Protein AF-A0A2V9WGU0-F1 (afdb_monomer_lite)

Secondary structure (DSSP, 8-state):
--S--GGGEEEEEEEE-TTS-HHHHHHHHHTTS-TT-PPEE--EE-S--GGG-SEEEEEEE-S-GGGEEEE--TTS---SS--SEEEETTEEEEEEE-SPBPSTT-B----SHHHHHHHHHHHHHHHHHHTT--GGGEEEEEEEES-GGGHHHHHHHHHTTS-SSPPEEEEEE-SPP------TTSPPPP-EEEEEEEEPPP-----

Radius of gyration: 17.25 Å; chains: 1; bounding box: 43×42×58 Å

Structure (mmCIF, N/CA/C/O backbone):
data_AF-A0A2V9WGU0-F1
#
_entry.id   AF-A0A2V9WGU0-F1
#
loop_
_atom_site.group_PDB
_atom_site.id
_atom_site.type_symbol
_atom_site.label_atom_id
_atom_site.label_alt_id
_atom_site.label_comp_id
_atom_site.label_asym_id
_atom_site.label_entity_id
_atom_site.label_seq_id
_atom_site.pdbx_PDB_ins_code
_atom_site.Cartn_x
_atom_site.Cartn_y
_atom_site.Cartn_z
_atom_site.occupancy
_atom_site.B_iso_or_equiv
_atom_site.auth_seq_id
_atom_site.auth_comp_id
_atom_site.auth_asym_id
_atom_site.auth_atom_id
_atom_site.pdbx_PDB_model_num
ATOM 1 N N . ALA A 1 1 ? -21.282 -18.379 8.249 1.00 59.72 1 ALA A N 1
ATOM 2 C CA . ALA A 1 1 ? -20.720 -18.975 9.481 1.00 59.72 1 ALA A CA 1
ATOM 3 C C . ALA A 1 1 ? -20.463 -17.942 10.589 1.00 59.72 1 ALA A C 1
ATOM 5 O O . ALA A 1 1 ? -20.793 -18.240 11.723 1.00 59.72 1 ALA A O 1
ATOM 6 N N . ALA A 1 2 ? -19.950 -16.732 10.302 1.00 83.81 2 ALA A N 1
ATOM 7 C CA . ALA A 1 2 ? -19.711 -15.701 11.333 1.00 83.81 2 ALA A CA 1
ATOM 8 C C . ALA A 1 2 ? -20.744 -14.549 11.385 1.00 83.81 2 ALA A C 1
ATOM 10 O O . ALA A 1 2 ? -20.601 -13.660 12.218 1.00 83.81 2 ALA A O 1
ATOM 11 N N . GLY A 1 3 ? -21.756 -14.542 10.505 1.00 90.38 3 GLY A N 1
ATOM 12 C CA . GLY A 1 3 ? -22.718 -13.433 10.393 1.00 90.38 3 GLY A CA 1
ATOM 13 C C . GLY A 1 3 ? -22.121 -12.141 9.818 1.00 90.38 3 GLY A C 1
ATOM 14 O O . GLY A 1 3 ? -22.660 -11.072 10.064 1.00 90.38 3 GLY A O 1
ATOM 15 N N . LEU A 1 4 ? -21.000 -12.246 9.098 1.00 94.69 4 LEU A N 1
ATOM 16 C CA . LEU A 1 4 ? -20.296 -11.131 8.461 1.00 94.69 4 LEU A CA 1
ATOM 17 C C . LEU A 1 4 ? -20.467 -11.193 6.944 1.00 94.69 4 LEU A C 1
ATOM 19 O O . LEU A 1 4 ? -20.593 -12.286 6.382 1.00 94.69 4 LEU A O 1
ATOM 23 N N . ASP A 1 5 ? -20.395 -10.034 6.301 1.00 94.69 5 ASP A N 1
ATOM 24 C CA . ASP A 1 5 ? -20.372 -9.870 4.851 1.00 94.69 5 ASP A CA 1
ATOM 25 C C . ASP A 1 5 ? -19.212 -8.953 4.403 1.00 94.69 5 ASP A C 1
ATOM 27 O O . ASP A 1 5 ? -18.308 -8.630 5.178 1.00 94.69 5 ASP A O 1
ATOM 31 N N . PHE A 1 6 ? -19.184 -8.561 3.125 1.00 95.19 6 PHE A N 1
ATOM 32 C CA . PHE A 1 6 ? -18.102 -7.739 2.574 1.00 95.19 6 PHE A CA 1
ATOM 33 C C . PHE A 1 6 ? -18.016 -6.331 3.186 1.00 95.19 6 PHE A C 1
ATOM 35 O O . PHE A 1 6 ? -16.930 -5.748 3.190 1.00 95.19 6 PHE A O 1
ATOM 42 N N . SER A 1 7 ? -19.099 -5.795 3.754 1.00 95.19 7 SER A N 1
ATOM 43 C CA . SER A 1 7 ? -19.080 -4.498 4.442 1.00 95.19 7 SER A CA 1
ATOM 44 C C . SER A 1 7 ? -18.214 -4.519 5.706 1.00 95.19 7 SER A C 1
ATOM 46 O O . SER A 1 7 ? -17.690 -3.485 6.116 1.00 95.19 7 SER A O 1
ATOM 48 N N . ASN A 1 8 ? -17.986 -5.702 6.287 1.00 96.94 8 ASN A N 1
ATOM 49 C CA . ASN A 1 8 ? -17.144 -5.882 7.466 1.00 96.94 8 ASN A CA 1
ATOM 50 C C . ASN A 1 8 ? -15.640 -5.835 7.164 1.00 96.94 8 ASN A C 1
ATOM 52 O O . ASN A 1 8 ? -14.842 -5.732 8.097 1.00 96.94 8 ASN A O 1
ATOM 56 N N . MET A 1 9 ? -15.227 -5.933 5.896 1.00 97.75 9 MET A N 1
ATOM 57 C CA . MET A 1 9 ? -13.813 -6.038 5.527 1.00 97.75 9 MET A CA 1
ATOM 58 C C . MET A 1 9 ? -13.080 -4.714 5.747 1.00 97.75 9 MET A C 1
ATOM 60 O O . MET A 1 9 ? -13.494 -3.675 5.228 1.00 97.75 9 MET A O 1
ATOM 64 N N . VAL A 1 10 ? -11.962 -4.753 6.470 1.00 98.06 10 VAL A N 1
ATOM 65 C CA . VAL A 1 10 ? -11.102 -3.582 6.731 1.00 98.06 10 VAL A CA 1
ATOM 66 C C . VAL A 1 10 ? -9.813 -3.613 5.919 1.00 98.06 10 VAL A C 1
ATOM 68 O O . VAL A 1 10 ? -9.351 -2.567 5.482 1.00 98.06 10 VAL A O 1
ATOM 71 N N . MET A 1 11 ? -9.287 -4.804 5.640 1.00 98.25 11 MET A N 1
ATOM 72 C CA . MET A 1 11 ? -8.122 -5.026 4.783 1.00 98.25 11 MET A CA 1
ATOM 73 C C . MET A 1 11 ? -8.381 -6.253 3.918 1.00 98.25 11 MET A C 1
ATOM 75 O O . MET A 1 11 ? -8.899 -7.253 4.417 1.00 98.25 11 MET A O 1
ATOM 79 N N . VAL A 1 12 ? -8.029 -6.192 2.639 1.00 98.25 12 VAL A N 1
ATOM 80 C CA . VAL A 1 12 ? -8.111 -7.323 1.712 1.00 98.25 12 VAL A CA 1
ATOM 81 C C . VAL A 1 12 ? -6.860 -7.353 0.856 1.00 98.25 12 VAL A C 1
ATOM 83 O O . VAL A 1 12 ? -6.529 -6.357 0.225 1.00 98.25 12 VAL A O 1
ATOM 86 N N . ASN A 1 13 ? -6.216 -8.509 0.772 1.00 97.25 13 ASN A N 1
ATOM 87 C CA . ASN A 1 13 ? -5.061 -8.723 -0.086 1.00 97.25 13 ASN A CA 1
ATOM 88 C C . ASN A 1 13 ? -5.412 -9.733 -1.179 1.00 97.25 13 ASN A C 1
ATOM 90 O O . ASN A 1 13 ? -5.534 -10.925 -0.886 1.00 97.25 13 ASN A O 1
ATOM 94 N N . PRO A 1 14 ? -5.623 -9.283 -2.428 1.00 96.75 14 PRO A N 1
ATOM 95 C CA . PRO A 1 14 ? -5.693 -10.167 -3.578 1.00 96.75 14 PRO A CA 1
ATOM 96 C C . PRO A 1 14 ? -4.296 -10.690 -3.921 1.00 96.75 14 PRO A C 1
ATOM 98 O O . PRO A 1 14 ? -3.370 -9.900 -4.087 1.00 96.75 14 PRO A O 1
ATOM 101 N N . TYR A 1 15 ? -4.177 -11.999 -4.094 1.00 95.88 15 TYR A N 1
ATOM 102 C CA . TYR A 1 15 ? -3.016 -12.677 -4.659 1.00 95.88 15 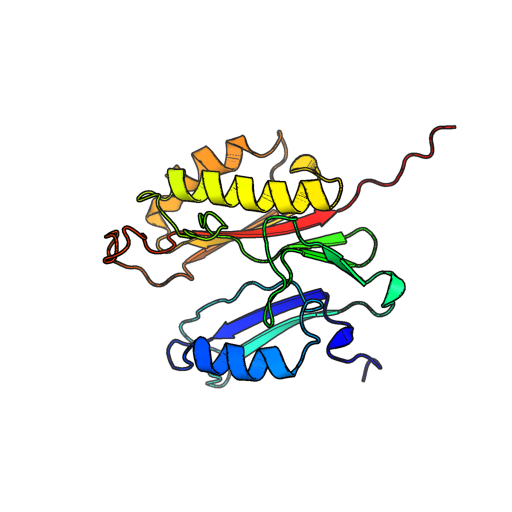TYR A CA 1
ATOM 103 C C . TYR A 1 15 ? -3.399 -13.143 -6.055 1.00 95.88 15 TYR A C 1
ATOM 105 O O . TYR A 1 15 ? -4.381 -13.870 -6.194 1.00 95.88 15 TYR A O 1
ATOM 113 N N . LEU A 1 16 ? -2.681 -12.724 -7.091 1.00 94.75 16 LEU A N 1
ATOM 114 C CA . LEU A 1 16 ? -3.010 -13.048 -8.477 1.00 94.75 16 LEU A CA 1
ATOM 115 C C . LEU A 1 16 ? -1.799 -13.592 -9.220 1.00 94.75 16 LEU A C 1
ATOM 117 O O . LEU A 1 16 ? -0.676 -13.153 -9.027 1.00 94.75 16 LEU A O 1
ATOM 121 N N . THR A 1 17 ? -2.046 -14.528 -10.121 1.00 93.75 17 THR A N 1
ATOM 122 C CA . THR A 1 17 ? -1.043 -14.911 -11.120 1.00 93.75 17 THR A CA 1
ATOM 123 C C . THR A 1 17 ? -1.118 -13.969 -12.322 1.00 93.75 17 THR A C 1
ATOM 125 O O . THR A 1 17 ? -2.178 -13.393 -12.588 1.00 93.75 17 THR A O 1
ATOM 128 N N . ALA A 1 18 ? -0.050 -13.901 -13.123 1.00 90.12 18 ALA A N 1
ATOM 129 C CA . ALA A 1 18 ? -0.005 -13.139 -14.381 1.00 90.12 18 ALA A CA 1
ATOM 130 C C . ALA A 1 18 ? -1.138 -13.489 -15.378 1.00 90.12 18 ALA A C 1
ATOM 132 O O . ALA A 1 18 ? -1.417 -12.749 -16.319 1.00 90.12 18 ALA A O 1
ATOM 133 N N . GLN A 1 19 ? -1.830 -14.615 -15.174 1.00 91.75 19 GLN A N 1
ATOM 134 C CA . GLN A 1 19 ? -2.950 -15.065 -16.003 1.00 91.75 19 GLN A CA 1
ATOM 135 C C . GLN A 1 19 ? -4.247 -14.274 -15.766 1.00 91.75 19 GLN A C 1
ATOM 137 O O . GLN A 1 19 ? -5.195 -14.424 -16.541 1.00 91.75 19 GLN A O 1
ATOM 142 N N . ILE A 1 20 ? -4.334 -13.481 -14.691 1.00 92.75 20 ILE A N 1
ATOM 143 C CA . ILE A 1 20 ? -5.501 -12.650 -14.378 1.00 92.75 20 ILE A CA 1
ATOM 144 C C . ILE A 1 20 ? -5.133 -11.180 -14.579 1.00 92.75 20 ILE A C 1
ATOM 146 O O . ILE A 1 20 ? -4.482 -10.588 -13.719 1.00 92.75 20 ILE A O 1
ATOM 150 N N . PRO A 1 21 ? -5.593 -10.542 -15.670 1.00 92.25 21 PRO A N 1
ATOM 151 C CA . PRO A 1 21 ? -5.343 -9.125 -15.880 1.00 92.25 21 PRO A CA 1
ATOM 152 C C . PRO A 1 21 ? -5.928 -8.285 -14.741 1.00 92.25 21 PRO A C 1
ATOM 154 O O . PRO A 1 21 ? -7.111 -8.415 -14.404 1.00 92.25 21 PRO A O 1
ATOM 157 N N . MET A 1 22 ? -5.130 -7.354 -14.213 1.00 91.12 22 MET A N 1
ATOM 158 C CA . MET A 1 22 ? -5.510 -6.490 -13.088 1.00 91.12 22 MET A CA 1
ATOM 159 C C . MET A 1 22 ? -6.845 -5.767 -13.315 1.00 91.12 22 MET A C 1
ATOM 161 O O . MET A 1 22 ? -7.681 -5.680 -12.418 1.00 91.12 22 MET A O 1
ATOM 165 N N . ARG A 1 23 ? -7.089 -5.306 -14.551 1.00 94.25 23 ARG A N 1
ATOM 166 C CA . ARG A 1 23 ? -8.344 -4.650 -14.951 1.00 94.25 23 ARG A CA 1
ATOM 167 C C . ARG A 1 23 ? -9.566 -5.544 -14.731 1.00 94.25 23 ARG A C 1
ATOM 169 O O . ARG A 1 23 ? -10.580 -5.070 -14.230 1.00 94.25 23 ARG A O 1
ATOM 176 N N . VAL A 1 24 ? -9.467 -6.827 -15.085 1.00 94.88 24 VAL A N 1
ATOM 177 C CA . VAL A 1 24 ? -10.563 -7.797 -14.934 1.00 94.88 24 VAL A CA 1
ATOM 178 C C . VAL A 1 24 ? -10.830 -8.065 -13.455 1.00 94.88 24 VAL A C 1
ATOM 180 O O . VAL A 1 24 ? -11.988 -8.086 -13.036 1.00 94.88 24 VAL A O 1
ATOM 183 N N . MET A 1 25 ? -9.771 -8.216 -12.653 1.00 95.56 25 MET A N 1
ATOM 184 C CA . MET A 1 25 ? -9.896 -8.362 -11.202 1.00 95.56 25 MET A CA 1
ATOM 185 C C . MET A 1 25 ? -10.578 -7.136 -10.585 1.00 95.56 25 MET A C 1
ATOM 187 O O . MET A 1 25 ? -11.595 -7.288 -9.909 1.00 95.56 25 MET A O 1
ATOM 191 N N . ASN A 1 26 ? -10.087 -5.930 -10.885 1.00 96.56 26 ASN A N 1
ATOM 192 C CA . ASN A 1 26 ? -10.626 -4.673 -10.362 1.00 96.56 26 ASN A CA 1
ATOM 193 C C . ASN A 1 26 ? -12.111 -4.485 -10.703 1.00 96.56 26 ASN A C 1
ATOM 195 O O . ASN A 1 26 ? -12.891 -4.114 -9.829 1.00 96.56 26 ASN A O 1
ATOM 199 N N . GLU A 1 27 ? -12.525 -4.793 -11.936 1.00 95.56 27 GLU A N 1
ATOM 200 C CA . GLU A 1 27 ? -13.927 -4.679 -12.360 1.00 95.56 27 GLU A CA 1
ATOM 201 C C . GLU A 1 27 ? -14.860 -5.586 -11.543 1.00 95.56 27 GLU A C 1
ATOM 203 O O . GLU A 1 27 ? -15.982 -5.206 -11.202 1.00 95.56 27 GLU A O 1
ATOM 208 N N . ARG A 1 28 ? -14.413 -6.805 -11.217 1.00 95.38 28 ARG A N 1
ATOM 209 C CA . ARG A 1 28 ? -15.193 -7.745 -10.400 1.00 95.38 28 ARG A CA 1
ATOM 210 C C . ARG A 1 28 ? -15.155 -7.378 -8.923 1.00 95.38 28 ARG A C 1
ATOM 212 O O . ARG A 1 28 ? -16.184 -7.466 -8.258 1.00 95.38 28 ARG A O 1
ATOM 219 N N . TYR A 1 29 ? -13.994 -6.953 -8.438 1.00 96.25 29 TYR A N 1
ATOM 220 C CA . TYR A 1 29 ? -13.762 -6.562 -7.056 1.00 96.25 29 TYR A CA 1
ATOM 221 C C . TYR A 1 29 ? -14.599 -5.343 -6.656 1.00 96.25 29 TYR A C 1
ATOM 223 O O . TYR A 1 29 ? -15.286 -5.380 -5.639 1.00 96.25 29 TYR A O 1
ATOM 231 N N . ALA A 1 30 ? -14.624 -4.304 -7.495 1.00 96.44 30 ALA A N 1
ATOM 232 C CA . ALA A 1 30 ? -15.371 -3.071 -7.243 1.00 96.44 30 ALA A CA 1
ATOM 233 C C . ALA A 1 30 ? -16.875 -3.299 -7.028 1.00 96.44 30 ALA A C 1
ATOM 235 O O . ALA A 1 30 ? -17.520 -2.566 -6.292 1.00 96.44 30 ALA A O 1
ATOM 236 N N . ARG A 1 31 ? -17.446 -4.356 -7.621 1.00 96.56 31 ARG A N 1
ATOM 237 C CA . ARG A 1 31 ? -18.868 -4.708 -7.465 1.00 96.56 31 ARG A CA 1
ATOM 238 C C . ARG A 1 31 ? -19.203 -5.315 -6.097 1.00 96.56 31 ARG A C 1
ATOM 240 O O . ARG A 1 31 ? -20.367 -5.609 -5.845 1.00 96.56 31 ARG A O 1
ATOM 247 N N . ARG A 1 32 ? -18.205 -5.590 -5.249 1.00 96.19 32 ARG A N 1
ATOM 248 C CA . ARG A 1 32 ? -18.384 -6.218 -3.927 1.00 96.19 32 ARG A CA 1
ATOM 249 C C . ARG A 1 32 ? -18.375 -5.230 -2.771 1.00 96.19 32 ARG A C 1
ATOM 251 O O . ARG A 1 32 ? -18.724 -5.626 -1.664 1.00 96.19 32 ARG A O 1
ATOM 258 N N . PHE A 1 33 ? -17.996 -3.982 -3.024 1.00 96.12 33 PHE A N 1
ATOM 259 C CA . PHE A 1 33 ? -17.849 -2.961 -1.999 1.00 96.12 33 PHE A CA 1
ATOM 260 C C . PHE A 1 33 ? -18.558 -1.679 -2.416 1.00 96.12 33 PHE A C 1
ATOM 262 O O . PHE A 1 33 ? -18.688 -1.369 -3.598 1.00 96.12 33 PHE A O 1
ATOM 269 N N . GLU A 1 34 ? -19.008 -0.927 -1.424 1.00 94.56 34 GLU A N 1
ATOM 270 C CA . GLU A 1 34 ? -19.566 0.401 -1.627 1.00 94.56 34 GLU A CA 1
ATOM 271 C C . GLU A 1 34 ? -18.465 1.379 -2.071 1.00 94.56 34 GLU A C 1
ATOM 273 O O . GLU A 1 34 ? -17.366 1.410 -1.505 1.00 94.56 34 GLU A O 1
ATOM 278 N N . PHE A 1 35 ? -18.757 2.183 -3.098 1.00 94.94 35 PHE A N 1
ATOM 279 C CA . PHE A 1 35 ? -17.824 3.174 -3.631 1.00 94.94 35 PHE A CA 1
ATOM 280 C C . PHE A 1 35 ? -17.401 4.171 -2.545 1.00 94.94 35 PHE A C 1
ATOM 282 O O . PHE A 1 35 ? -18.240 4.783 -1.891 1.00 94.94 35 PHE A O 1
ATOM 289 N N . GLY A 1 36 ? -16.091 4.343 -2.358 1.00 90.44 36 GLY A N 1
ATOM 290 C CA . GLY A 1 36 ? -15.544 5.215 -1.316 1.00 90.44 36 GLY A CA 1
ATOM 291 C C . GLY A 1 36 ? -15.555 4.629 0.101 1.00 90.44 36 GLY A C 1
ATOM 292 O O . GLY A 1 36 ? -15.016 5.263 1.003 1.00 90.44 36 GLY A O 1
ATOM 293 N N . ASN A 1 37 ? -16.090 3.419 0.290 1.00 93.38 37 ASN A N 1
ATOM 294 C CA . ASN A 1 37 ? -16.114 2.698 1.565 1.00 93.38 37 ASN A CA 1
ATOM 295 C C . ASN A 1 37 ? -15.502 1.281 1.447 1.00 93.38 37 ASN A C 1
ATOM 297 O O . ASN A 1 37 ? -15.876 0.328 2.136 1.00 93.38 37 ASN A O 1
ATOM 301 N N . THR A 1 38 ? -14.529 1.129 0.552 1.00 97.12 38 THR A N 1
ATOM 302 C CA . THR A 1 38 ? -13.771 -0.110 0.320 1.00 97.12 38 THR A CA 1
ATOM 303 C C . THR A 1 38 ? -12.832 -0.449 1.488 1.00 97.12 38 THR A C 1
ATOM 305 O O . THR A 1 38 ? -12.475 0.440 2.263 1.00 97.12 38 THR A O 1
ATOM 308 N N . PRO A 1 39 ? -12.387 -1.705 1.647 1.00 98.19 39 PRO A N 1
ATOM 309 C CA . PRO A 1 39 ? -11.278 -2.029 2.544 1.00 98.19 39 PRO A CA 1
ATOM 310 C C . PRO A 1 39 ? -9.965 -1.384 2.066 1.00 98.19 39 PRO A C 1
ATOM 312 O O . PRO A 1 39 ? -9.832 -0.993 0.899 1.00 98.19 39 PRO A O 1
ATOM 315 N N . ALA A 1 40 ? -8.979 -1.312 2.958 1.00 98.31 40 ALA A N 1
ATOM 316 C CA . ALA A 1 40 ? -7.588 -1.147 2.561 1.00 98.31 40 ALA A CA 1
ATOM 317 C C . ALA A 1 40 ? -7.130 -2.370 1.745 1.00 98.31 40 ALA A C 1
ATOM 319 O O . ALA A 1 40 ? -7.710 -3.456 1.852 1.00 98.31 40 ALA A O 1
ATOM 320 N N . ARG A 1 41 ? -6.122 -2.191 0.891 1.00 97.75 41 ARG A N 1
ATOM 321 C CA . ARG A 1 41 ? -5.695 -3.214 -0.061 1.00 97.75 41 ARG A CA 1
ATOM 322 C C . ARG A 1 41 ? -4.209 -3.138 -0.385 1.00 97.75 41 ARG A C 1
ATOM 324 O O . ARG A 1 41 ? -3.696 -2.069 -0.707 1.00 97.75 41 ARG A O 1
ATOM 331 N N . ALA A 1 42 ? -3.555 -4.291 -0.421 1.00 95.88 42 ALA A N 1
ATOM 332 C CA . ALA A 1 42 ? -2.319 -4.511 -1.169 1.00 95.88 42 ALA A CA 1
ATOM 333 C C . ALA A 1 42 ? -2.569 -5.641 -2.169 1.00 95.88 42 ALA A C 1
ATOM 335 O O . ALA A 1 42 ? -3.209 -6.627 -1.823 1.00 95.88 42 ALA A O 1
ATOM 336 N N . THR A 1 43 ? -2.149 -5.487 -3.421 1.00 94.56 43 THR A N 1
ATOM 337 C CA . THR A 1 43 ? -2.391 -6.494 -4.463 1.00 94.56 43 THR A CA 1
ATOM 338 C C . THR A 1 43 ? -1.077 -7.157 -4.830 1.00 94.56 43 THR A C 1
ATOM 340 O O . THR A 1 43 ? -0.156 -6.469 -5.245 1.00 94.56 43 THR A O 1
ATOM 343 N N . ILE A 1 44 ? -1.004 -8.474 -4.653 1.00 93.69 44 ILE A N 1
ATOM 344 C CA . ILE A 1 44 ? 0.230 -9.252 -4.701 1.00 93.69 44 ILE A CA 1
ATOM 345 C C . ILE A 1 44 ? 0.215 -10.141 -5.942 1.00 93.69 44 ILE A C 1
ATOM 347 O O . ILE A 1 44 ? -0.591 -11.064 -6.047 1.00 93.69 44 ILE A O 1
ATOM 351 N N . GLU A 1 45 ? 1.115 -9.890 -6.882 1.00 91.94 45 GLU A N 1
ATOM 352 C CA . GLU A 1 45 ? 1.399 -10.850 -7.946 1.00 91.94 45 GLU A CA 1
ATOM 353 C C . GLU A 1 45 ? 2.228 -12.030 -7.413 1.00 91.94 45 GLU A C 1
ATOM 355 O O . GLU A 1 45 ? 3.183 -11.853 -6.657 1.00 91.94 45 GLU A O 1
ATOM 360 N N . VAL A 1 46 ? 1.836 -13.249 -7.779 1.00 92.56 46 VAL A N 1
ATOM 361 C CA . VAL A 1 46 ? 2.467 -14.499 -7.345 1.00 92.56 46 VAL A CA 1
ATOM 362 C C . VAL A 1 46 ? 2.699 -15.434 -8.526 1.00 92.56 46 VAL A C 1
ATOM 364 O O . VAL A 1 46 ? 1.924 -15.473 -9.482 1.00 92.56 46 VAL A O 1
ATOM 367 N N . SER A 1 47 ? 3.755 -16.245 -8.444 1.00 91.25 47 SER A N 1
ATOM 368 C CA . SER A 1 47 ? 4.101 -17.214 -9.492 1.00 91.25 47 SER A CA 1
ATOM 369 C C . SER A 1 47 ? 3.110 -18.377 -9.584 1.00 91.25 47 SER A C 1
ATOM 371 O O . SER A 1 47 ? 2.888 -18.926 -10.662 1.00 91.25 47 SER A O 1
ATOM 373 N N . SER A 1 48 ? 2.509 -18.765 -8.458 1.00 93.75 48 SER A N 1
ATOM 374 C CA . SER A 1 48 ? 1.526 -19.843 -8.372 1.00 93.75 48 SER A CA 1
ATOM 375 C C . SER A 1 48 ? 0.675 -19.707 -7.110 1.00 93.75 48 SER A C 1
ATOM 377 O O . SER A 1 48 ? 1.061 -19.020 -6.164 1.00 93.75 48 SER A O 1
ATOM 379 N N . LEU A 1 49 ? -0.482 -20.368 -7.104 1.00 95.75 49 LEU A N 1
ATOM 380 C CA . LEU A 1 49 ? -1.365 -20.484 -5.945 1.00 95.75 49 LEU A CA 1
ATOM 381 C C . LEU A 1 49 ? -1.737 -21.956 -5.711 1.00 95.75 49 LEU A C 1
ATOM 383 O O . LEU A 1 49 ? -1.705 -22.758 -6.658 1.00 95.75 49 LEU A O 1
ATOM 387 N N . PRO A 1 50 ? -2.104 -22.324 -4.471 1.00 95.44 50 PRO A N 1
ATOM 388 C CA . PRO A 1 50 ? -2.563 -23.665 -4.136 1.00 95.44 50 PRO A CA 1
ATOM 389 C C . PRO A 1 50 ? -3.648 -24.192 -5.085 1.00 95.44 50 PRO A C 1
ATOM 391 O O . PRO A 1 50 ? -4.519 -23.464 -5.560 1.00 95.44 50 PRO A O 1
ATOM 394 N N . GLY A 1 51 ? -3.583 -25.489 -5.396 1.00 95.44 51 GLY A N 1
ATOM 395 C CA . GLY A 1 51 ? -4.596 -26.159 -6.220 1.00 95.44 51 GLY A CA 1
ATOM 396 C C . GLY A 1 51 ? -4.723 -25.636 -7.658 1.00 95.44 51 GLY A C 1
ATOM 397 O O . GLY A 1 51 ? -5.731 -25.909 -8.305 1.00 95.44 51 GLY A O 1
ATOM 398 N N . GLY A 1 52 ? -3.741 -24.878 -8.164 1.00 94.25 52 GLY A N 1
ATOM 399 C CA . GLY A 1 52 ? -3.804 -24.280 -9.500 1.00 94.25 52 GLY A CA 1
ATOM 400 C C . GLY A 1 52 ? -4.769 -23.094 -9.595 1.00 94.25 52 GLY A C 1
ATOM 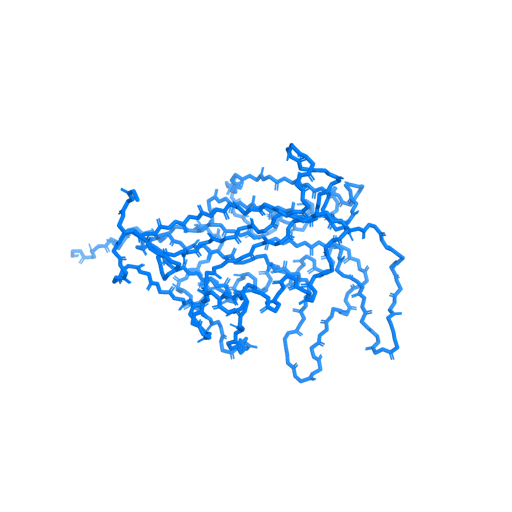401 O O . GLY A 1 52 ? -5.183 -22.725 -10.698 1.00 94.25 52 GLY A O 1
ATOM 402 N N . ALA A 1 53 ? -5.145 -22.495 -8.459 1.00 96.50 53 ALA A N 1
ATOM 403 C CA . ALA A 1 53 ? -5.910 -21.259 -8.452 1.00 96.50 53 ALA A CA 1
ATOM 404 C C . ALA A 1 53 ? -5.151 -20.146 -9.196 1.00 96.50 53 ALA A C 1
ATOM 406 O O . ALA A 1 53 ? -3.926 -20.141 -9.308 1.00 96.50 53 ALA A O 1
ATOM 407 N N . ARG A 1 54 ? -5.899 -19.183 -9.740 1.00 95.81 54 ARG A N 1
ATOM 408 C CA . ARG A 1 54 ? -5.322 -18.026 -10.453 1.00 95.81 54 ARG A CA 1
ATOM 409 C C . ARG A 1 54 ? -5.461 -16.722 -9.682 1.00 95.81 54 ARG A C 1
ATOM 411 O O . ARG A 1 54 ? -4.788 -15.748 -10.015 1.00 95.81 54 ARG A O 1
ATOM 418 N N . ILE A 1 55 ? -6.343 -16.728 -8.687 1.00 96.38 55 ILE A N 1
ATOM 419 C CA . ILE A 1 55 ? -6.563 -15.642 -7.752 1.00 96.38 55 ILE A CA 1
ATOM 420 C C . ILE A 1 55 ? -7.014 -16.208 -6.406 1.00 96.38 55 ILE A C 1
ATOM 422 O O . ILE A 1 55 ? -7.871 -17.091 -6.361 1.00 96.38 55 ILE A O 1
ATOM 426 N N . GLU A 1 56 ? -6.462 -15.673 -5.329 1.00 96.69 56 GLU A N 1
ATOM 427 C CA . GLU A 1 56 ? -6.878 -15.923 -3.952 1.00 96.69 56 GLU A CA 1
ATOM 428 C C . GLU A 1 56 ? -6.974 -14.595 -3.203 1.00 96.69 56 GLU A C 1
ATOM 430 O O . GLU A 1 56 ? -6.405 -13.587 -3.615 1.00 96.69 56 GLU A O 1
ATOM 435 N N . TYR A 1 57 ? -7.726 -14.574 -2.108 1.00 96.56 57 TYR A N 1
ATOM 436 C CA . TYR A 1 57 ? -7.881 -13.384 -1.281 1.00 96.56 57 TYR A CA 1
ATOM 437 C C . TYR A 1 57 ? -7.661 -13.753 0.177 1.00 96.56 57 TYR A C 1
ATOM 439 O O . TYR A 1 57 ? -8.252 -14.712 0.672 1.00 96.56 57 TYR A O 1
ATOM 447 N N . THR A 1 58 ? -6.885 -12.939 0.882 1.00 96.69 58 THR A N 1
ATOM 448 C CA . THR A 1 58 ? -6.910 -12.898 2.347 1.00 96.69 58 THR A CA 1
ATOM 449 C C . THR A 1 58 ? -7.511 -11.577 2.799 1.00 96.69 58 THR A C 1
ATOM 451 O O . THR A 1 58 ? -7.627 -10.626 2.022 1.00 96.69 58 THR A O 1
ATOM 454 N N . GLY A 1 59 ? -7.933 -11.497 4.055 1.00 96.12 59 GLY A N 1
ATOM 455 C CA . GLY A 1 59 ? -8.411 -10.237 4.587 1.00 96.12 59 GLY A CA 1
ATOM 456 C C . GLY A 1 59 ? -8.717 -10.277 6.069 1.00 96.12 59 GLY A C 1
ATOM 457 O O . GLY A 1 59 ? -8.786 -11.336 6.690 1.00 96.12 59 GLY A O 1
ATOM 458 N N . VAL A 1 60 ? -8.911 -9.083 6.611 1.00 97.38 60 VAL A N 1
ATOM 459 C CA . VAL A 1 60 ? -9.308 -8.839 7.993 1.00 97.38 60 VAL A CA 1
ATOM 460 C C . VAL A 1 60 ? -10.697 -8.219 7.969 1.00 97.38 60 VAL A C 1
ATOM 462 O O . VAL A 1 60 ? -10.963 -7.310 7.178 1.00 97.38 60 VAL A O 1
ATOM 465 N N . ALA A 1 61 ? -11.576 -8.704 8.840 1.00 96.75 61 ALA A N 1
ATOM 466 C CA . ALA A 1 61 ? -12.926 -8.188 9.013 1.00 96.75 61 ALA A CA 1
ATOM 467 C C . ALA A 1 61 ? -13.171 -7.805 10.473 1.00 96.75 61 ALA A C 1
ATOM 469 O O . ALA A 1 61 ? -12.646 -8.446 11.384 1.00 96.75 61 ALA A O 1
ATOM 470 N N . VAL A 1 62 ? -14.009 -6.793 10.694 1.00 96.19 62 VAL A N 1
ATOM 471 C CA . VAL A 1 62 ? -14.452 -6.371 12.028 1.00 96.19 62 VAL A CA 1
ATOM 472 C C . VAL A 1 62 ? -15.946 -6.630 12.199 1.00 96.19 62 VAL A C 1
ATOM 474 O O . VAL A 1 62 ? -16.734 -6.427 11.277 1.00 96.19 62 VAL A O 1
ATOM 477 N N . ARG A 1 63 ? -16.349 -7.096 13.386 1.00 94.81 63 ARG A N 1
ATOM 478 C CA . ARG A 1 63 ? -17.764 -7.377 13.686 1.00 94.81 63 ARG A CA 1
ATOM 479 C C . ARG A 1 63 ? -18.578 -6.100 13.877 1.00 94.81 63 ARG A C 1
ATOM 481 O O . ARG A 1 63 ? -19.677 -5.992 13.349 1.00 94.81 63 ARG A O 1
ATOM 488 N N . ASP A 1 64 ? -18.037 -5.152 14.639 1.00 94.19 64 ASP A N 1
ATOM 489 C CA . ASP A 1 64 ? -18.693 -3.880 14.931 1.00 94.19 64 ASP A CA 1
ATOM 490 C C . ASP A 1 64 ? -18.378 -2.850 13.841 1.00 94.19 64 ASP A C 1
ATOM 492 O O . ASP A 1 64 ? -17.288 -2.281 13.794 1.00 94.19 64 ASP A O 1
ATOM 496 N N . LEU A 1 65 ? -19.349 -2.592 12.965 1.00 95.19 65 LEU A N 1
ATOM 497 C CA . LEU A 1 65 ? -19.207 -1.606 11.895 1.00 95.19 65 LEU A CA 1
ATOM 498 C C . LEU A 1 65 ? -19.070 -0.169 12.416 1.00 95.19 65 LEU A C 1
ATOM 500 O O . LEU A 1 65 ? -18.531 0.665 11.698 1.00 95.19 65 LEU A O 1
ATOM 504 N N . LYS A 1 66 ? -19.468 0.133 13.662 1.00 94.31 66 LYS A N 1
ATOM 505 C CA . LYS A 1 66 ? -19.240 1.466 14.255 1.00 94.31 66 LYS A CA 1
ATOM 506 C C . LYS A 1 66 ? -17.756 1.756 14.463 1.00 94.31 66 LYS A C 1
ATOM 508 O O . LYS A 1 66 ? -17.357 2.911 14.536 1.00 94.31 66 LYS A O 1
ATOM 513 N N . GLN A 1 67 ? -16.950 0.703 14.559 1.00 91.56 67 GLN A N 1
ATOM 514 C CA . GLN A 1 67 ? -15.500 0.784 14.682 1.00 91.56 67 GLN A CA 1
ATOM 515 C C . GLN A 1 67 ? -14.795 0.768 13.323 1.00 91.56 67 GLN A C 1
ATOM 517 O O . GLN A 1 67 ? -13.574 0.914 13.279 1.00 91.56 67 GLN A O 1
ATOM 522 N N . ARG A 1 68 ? -15.544 0.588 12.225 1.00 96.69 68 ARG A N 1
ATOM 523 C CA . ARG A 1 68 ? -15.022 0.587 10.863 1.00 96.69 68 ARG A CA 1
ATOM 524 C C . ARG A 1 68 ? -15.166 1.965 10.234 1.00 96.69 68 ARG A C 1
ATOM 526 O O . ARG A 1 68 ? -16.277 2.409 9.969 1.00 96.69 68 ARG A O 1
ATOM 533 N N . GLN A 1 69 ? -14.048 2.605 9.911 1.00 96.56 69 GLN A N 1
ATOM 534 C CA . GLN A 1 69 ? -14.067 3.926 9.281 1.00 96.56 69 GLN A CA 1
ATOM 535 C C . GLN A 1 69 ? -12.976 4.045 8.221 1.00 96.56 69 GLN A C 1
ATOM 537 O O . GLN A 1 69 ? -11.795 3.931 8.536 1.00 96.56 69 GLN A O 1
ATOM 542 N N . ALA A 1 70 ? -13.357 4.304 6.969 1.00 96.06 70 ALA A N 1
ATOM 543 C CA . ALA A 1 70 ? -12.394 4.638 5.926 1.00 96.06 70 ALA A CA 1
ATOM 544 C C . ALA A 1 70 ? -11.760 6.012 6.204 1.00 96.06 70 ALA A C 1
ATOM 546 O O . ALA A 1 70 ? -12.459 6.978 6.514 1.00 96.06 70 ALA A O 1
ATOM 547 N N . VAL A 1 71 ? -10.438 6.087 6.075 1.00 95.12 71 VAL A N 1
ATOM 548 C CA . VAL A 1 71 ? -9.640 7.310 6.207 1.00 95.12 71 VAL A CA 1
ATOM 549 C C . VAL A 1 71 ? -9.029 7.623 4.851 1.00 95.12 71 VAL A C 1
ATOM 551 O O . VAL A 1 71 ? -8.485 6.742 4.175 1.00 95.12 71 VAL A O 1
ATOM 554 N N . ARG A 1 72 ? -9.151 8.881 4.435 1.00 94.12 72 ARG A N 1
ATOM 555 C CA . ARG A 1 72 ? -8.764 9.320 3.099 1.00 94.12 72 ARG A CA 1
ATOM 556 C C . ARG A 1 72 ? -8.217 10.744 3.151 1.00 94.12 72 ARG A C 1
ATOM 558 O O . ARG A 1 72 ? -9.010 11.656 3.381 1.00 94.12 72 ARG A O 1
ATOM 565 N N . PRO A 1 73 ? -6.919 10.938 2.871 1.00 90.69 73 PRO A N 1
ATOM 566 C CA . PRO A 1 73 ? -6.345 12.267 2.721 1.00 90.69 73 PRO A CA 1
ATOM 567 C C . PRO A 1 73 ? -7.075 13.091 1.660 1.00 90.69 73 PRO A C 1
ATOM 569 O O . PRO A 1 73 ? -7.539 12.558 0.645 1.00 90.69 73 PRO A O 1
ATOM 572 N N . LYS A 1 74 ? -7.147 14.411 1.860 1.00 87.19 74 LYS A N 1
ATOM 573 C CA . LYS A 1 74 ? -7.842 15.335 0.939 1.00 87.19 74 LYS A CA 1
ATOM 574 C C . LYS A 1 74 ? -7.350 15.252 -0.510 1.00 87.19 74 LYS A C 1
ATOM 576 O O . LYS A 1 74 ? -8.149 15.430 -1.426 1.00 87.19 74 LYS A O 1
ATOM 581 N N . ASN A 1 75 ? -6.063 14.972 -0.714 1.00 82.75 75 ASN A N 1
ATOM 582 C CA . ASN A 1 75 ? -5.426 14.847 -2.029 1.00 82.75 75 ASN A CA 1
ATOM 583 C C . ASN A 1 75 ? -5.729 13.516 -2.746 1.00 82.75 75 ASN A C 1
ATOM 585 O 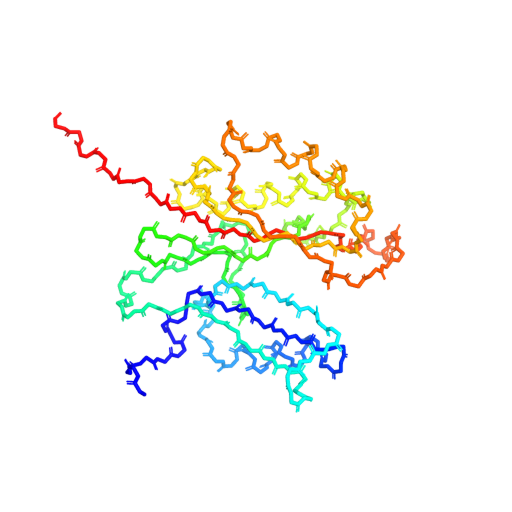O . ASN A 1 75 ? -5.345 13.359 -3.901 1.00 82.75 75 ASN A O 1
ATOM 589 N N . MET A 1 76 ? -6.433 12.570 -2.115 1.00 85.88 76 MET A N 1
ATOM 590 C CA . MET A 1 76 ? -6.781 11.284 -2.724 1.00 85.88 76 MET A CA 1
ATOM 591 C C . MET A 1 76 ? -8.294 11.167 -2.909 1.00 85.88 76 MET A C 1
ATOM 593 O O . MET A 1 76 ? -9.011 11.092 -1.911 1.00 85.88 76 MET A O 1
ATOM 597 N N . PRO A 1 77 ? -8.831 11.132 -4.142 1.00 88.00 77 PRO A N 1
ATOM 598 C CA . PRO A 1 77 ? -10.263 10.940 -4.362 1.00 88.00 77 PRO A CA 1
ATOM 599 C C . PRO A 1 77 ? -10.723 9.532 -3.933 1.00 88.00 77 PRO A C 1
ATOM 601 O O . PRO A 1 77 ? -9.903 8.616 -3.824 1.00 88.00 77 PRO A O 1
ATOM 604 N N . PRO A 1 78 ? -12.029 9.328 -3.674 1.00 90.81 78 PRO A N 1
ATOM 605 C CA . PRO A 1 78 ? -12.569 7.999 -3.409 1.00 90.81 78 PRO A CA 1
ATOM 606 C C . PRO A 1 78 ? -12.290 7.039 -4.572 1.00 90.81 78 PRO A C 1
ATOM 608 O O . PRO A 1 78 ? -12.390 7.417 -5.739 1.00 90.81 78 PRO A O 1
ATOM 611 N N . SER A 1 79 ? -11.971 5.788 -4.249 1.00 91.25 79 SER A N 1
ATOM 612 C CA . SER A 1 79 ? -11.686 4.739 -5.228 1.00 91.25 79 SER A CA 1
ATOM 613 C C . SER A 1 79 ? -12.730 3.622 -5.143 1.00 91.25 79 SER A C 1
ATOM 615 O O . SER A 1 79 ? -13.205 3.307 -4.049 1.00 91.25 79 SER A O 1
ATOM 617 N N . PRO A 1 80 ? -13.077 2.982 -6.275 1.00 93.81 80 PRO A N 1
ATOM 618 C CA . PRO A 1 80 ? -13.945 1.808 -6.280 1.00 93.81 80 PRO A CA 1
ATOM 619 C C . PRO A 1 80 ? -13.244 0.537 -5.777 1.00 93.81 80 PRO A C 1
ATOM 621 O O . PRO A 1 80 ? -13.896 -0.491 -5.618 1.00 93.81 80 PRO A O 1
ATOM 624 N N . THR A 1 81 ? -11.923 0.561 -5.565 1.00 95.50 81 THR A N 1
ATOM 625 C CA . THR A 1 81 ? -11.146 -0.664 -5.309 1.00 95.50 81 THR A CA 1
ATOM 626 C C . THR A 1 81 ? -10.307 -0.659 -4.039 1.00 95.50 81 THR A C 1
ATOM 628 O O . THR A 1 81 ? -9.862 -1.730 -3.630 1.00 95.50 81 THR A O 1
ATOM 631 N N . ALA A 1 82 ? -10.041 0.496 -3.431 1.00 96.38 82 ALA A N 1
ATOM 632 C CA . ALA A 1 82 ? -9.240 0.562 -2.211 1.00 96.38 82 ALA A CA 1
ATOM 633 C C . ALA A 1 82 ? -9.421 1.893 -1.479 1.00 96.38 82 ALA A C 1
ATOM 635 O O . ALA A 1 82 ? -9.318 2.958 -2.084 1.00 96.38 82 ALA A O 1
ATOM 636 N N . SER A 1 83 ? -9.597 1.837 -0.162 1.00 97.44 83 SER A N 1
ATOM 637 C CA . SER A 1 83 ? -9.497 3.030 0.683 1.00 97.44 83 SER A CA 1
ATOM 638 C C . SER A 1 83 ? -8.034 3.249 1.067 1.00 97.44 83 SER A C 1
ATOM 640 O O . SER A 1 83 ? -7.328 2.260 1.279 1.00 97.44 83 SER A O 1
ATOM 642 N N . PRO A 1 84 ? -7.533 4.494 1.183 1.00 97.31 84 PRO A N 1
ATOM 643 C CA . PRO A 1 84 ? -6.143 4.718 1.574 1.00 97.31 84 PRO A CA 1
ATOM 644 C C . PRO A 1 84 ? -5.796 4.062 2.909 1.00 97.31 84 PRO A C 1
ATOM 646 O O . PRO A 1 84 ? -4.803 3.339 2.963 1.00 97.31 84 PRO A O 1
ATOM 649 N N . CYS A 1 85 ? -6.655 4.220 3.918 1.00 98.06 85 CYS A N 1
ATOM 650 C CA . CYS A 1 85 ? -6.643 3.403 5.126 1.00 98.06 85 CYS A CA 1
ATOM 651 C C . CYS A 1 85 ? -8.066 3.138 5.639 1.00 98.06 85 CYS A C 1
ATOM 653 O O . CYS A 1 85 ? -9.024 3.793 5.226 1.00 98.06 85 CYS A O 1
ATOM 655 N N . VAL A 1 86 ? -8.211 2.178 6.553 1.00 98.44 86 VAL A N 1
ATOM 656 C CA . VAL A 1 86 ? -9.465 1.860 7.244 1.00 98.44 86 VAL A CA 1
ATOM 657 C C . VAL A 1 86 ? -9.171 1.558 8.711 1.00 98.44 86 VAL A C 1
ATOM 659 O O . VAL A 1 86 ? -8.323 0.722 9.024 1.00 98.44 86 VAL A O 1
ATOM 662 N N . PHE A 1 87 ? -9.875 2.231 9.617 1.00 98.19 87 PHE A N 1
ATOM 663 C CA . PHE A 1 87 ? -9.866 1.909 11.037 1.00 98.19 87 PHE A CA 1
ATOM 664 C C . PHE A 1 87 ? -10.689 0.655 11.332 1.00 98.19 87 PHE A C 1
ATOM 666 O O . PHE A 1 87 ? -11.741 0.438 10.734 1.00 98.19 87 PHE A O 1
ATOM 673 N N . ALA A 1 88 ? -10.216 -0.121 12.302 1.00 97.62 88 ALA A N 1
ATOM 674 C CA . ALA A 1 88 ? -10.960 -1.111 13.064 1.00 97.62 88 ALA A CA 1
ATOM 675 C C . ALA A 1 88 ? -10.683 -0.843 14.551 1.00 97.62 88 ALA A C 1
ATOM 677 O O . ALA A 1 88 ? -9.682 -1.303 15.108 1.00 97.62 88 ALA A O 1
ATOM 678 N N . GLY A 1 89 ? -11.527 -0.020 15.170 1.00 95.88 89 GLY A N 1
ATOM 679 C CA . GLY A 1 89 ? -11.297 0.492 16.520 1.00 95.88 89 GLY A CA 1
ATOM 680 C C . GLY A 1 89 ? -10.048 1.372 16.535 1.00 95.88 89 GLY A C 1
ATOM 681 O O . GLY A 1 89 ? -9.974 2.356 15.798 1.00 95.88 89 GLY A O 1
ATOM 682 N N . ASP A 1 90 ? -9.049 0.987 17.328 1.00 96.88 90 ASP A N 1
ATOM 683 C CA . ASP A 1 90 ? -7.775 1.708 17.435 1.00 96.88 90 ASP A CA 1
ATOM 684 C C . ASP A 1 90 ? -6.714 1.258 16.421 1.00 96.88 90 ASP A C 1
ATOM 686 O O . ASP A 1 90 ? -5.653 1.874 16.329 1.00 96.88 90 ASP A O 1
ATOM 690 N N . THR A 1 91 ? -6.974 0.208 15.638 1.00 98.44 91 THR A N 1
ATOM 691 C CA . THR A 1 91 ? -6.029 -0.270 14.616 1.00 98.44 91 THR A CA 1
ATOM 692 C C . THR A 1 91 ? -6.348 0.349 13.261 1.00 98.44 91 THR A C 1
ATOM 694 O O . THR A 1 91 ? -7.478 0.256 12.785 1.00 98.44 91 THR A O 1
ATOM 697 N N . LEU A 1 92 ? -5.354 0.955 12.621 1.00 98.69 92 LEU A N 1
ATOM 698 C CA . LEU A 1 92 ? -5.425 1.505 11.273 1.00 98.69 92 LEU A CA 1
ATOM 699 C C . LEU A 1 92 ? -4.739 0.552 10.291 1.00 98.69 92 LEU A C 1
ATOM 701 O O . LEU A 1 92 ? -3.548 0.273 10.424 1.00 98.69 92 LEU A O 1
ATOM 705 N N . TYR A 1 93 ? -5.478 0.088 9.286 1.00 98.75 93 TYR A N 1
ATOM 706 C CA . TYR A 1 93 ? -4.950 -0.705 8.177 1.00 98.75 93 TYR A CA 1
ATOM 707 C C . TYR A 1 93 ? -4.789 0.194 6.960 1.00 98.75 93 TYR A C 1
ATOM 709 O O . TYR A 1 93 ? -5.778 0.770 6.508 1.00 98.75 93 TYR A O 1
ATOM 717 N N . CYS A 1 94 ? -3.582 0.315 6.416 1.00 98.62 94 CYS A N 1
ATOM 718 C CA . CYS A 1 94 ? -3.314 1.168 5.265 1.00 98.62 94 CYS A CA 1
ATOM 719 C C . CYS A 1 94 ? -2.971 0.352 4.021 1.00 98.62 94 CYS A C 1
ATOM 721 O O . CYS A 1 94 ? -2.203 -0.609 4.071 1.00 98.62 94 CYS A O 1
ATOM 723 N N . SER A 1 95 ? -3.551 0.769 2.895 1.00 98.38 95 SER A N 1
ATOM 724 C CA . SER A 1 95 ? -3.268 0.207 1.577 1.00 98.38 95 SER A CA 1
ATOM 725 C C . SER A 1 95 ? -1.797 0.364 1.215 1.00 98.38 95 SER A C 1
ATOM 727 O O . SER A 1 95 ? -1.132 1.287 1.688 1.00 98.38 95 SER A O 1
ATOM 729 N N . ALA A 1 96 ? -1.322 -0.499 0.319 1.00 97.50 96 ALA A N 1
ATOM 730 C CA . ALA A 1 96 ? -0.022 -0.303 -0.302 1.00 97.50 96 ALA A CA 1
ATOM 731 C C . ALA A 1 96 ? 0.015 1.044 -1.043 1.00 97.50 96 ALA A C 1
ATOM 733 O O . ALA A 1 96 ? -0.947 1.424 -1.722 1.00 97.50 96 ALA A O 1
ATOM 734 N N . LYS A 1 97 ? 1.115 1.775 -0.876 1.00 97.00 97 LYS A N 1
ATOM 735 C CA . LYS A 1 97 ? 1.428 3.015 -1.586 1.00 97.00 97 LYS A CA 1
ATOM 736 C C . LYS A 1 97 ? 2.724 2.833 -2.352 1.00 97.00 97 LYS A C 1
ATOM 738 O O . LYS A 1 97 ? 3.623 2.187 -1.831 1.00 97.00 97 LYS A O 1
ATOM 743 N N . SER A 1 98 ? 2.787 3.416 -3.543 1.00 96.06 98 SER A N 1
ATOM 744 C CA . SER A 1 98 ? 4.019 3.618 -4.304 1.00 96.06 98 SER A CA 1
ATOM 745 C C . SER A 1 98 ? 4.425 5.093 -4.285 1.00 96.06 98 SER A C 1
ATOM 747 O O . SER A 1 98 ? 3.733 5.934 -3.686 1.00 96.06 98 SER A O 1
ATOM 749 N N . GLY A 1 99 ? 5.513 5.414 -4.992 1.00 97.19 99 GLY A N 1
ATOM 750 C CA . GLY A 1 99 ? 6.055 6.763 -5.151 1.00 97.19 99 GLY A CA 1
ATOM 751 C C . GLY A 1 99 ? 5.207 7.690 -6.031 1.00 97.19 99 GLY A C 1
ATOM 752 O O . GLY A 1 99 ? 5.724 8.658 -6.581 1.00 97.19 99 GLY A O 1
ATOM 753 N N . PHE A 1 100 ? 3.918 7.393 -6.201 1.00 95.94 100 PHE A N 1
ATOM 754 C CA . PHE A 1 100 ? 2.979 8.168 -7.004 1.00 95.94 100 PHE A CA 1
ATOM 755 C C . PHE A 1 100 ? 2.665 9.522 -6.360 1.00 95.94 100 PHE A C 1
ATOM 757 O O . PHE A 1 100 ? 2.275 9.591 -5.193 1.00 95.94 100 PHE A O 1
ATOM 764 N N . ILE A 1 101 ? 2.765 10.602 -7.130 1.00 94.88 101 ILE A N 1
ATOM 765 C CA . ILE A 1 101 ? 2.317 11.937 -6.725 1.00 94.88 101 ILE A CA 1
ATOM 766 C C . ILE A 1 101 ? 0.851 12.106 -7.153 1.00 94.88 101 ILE A C 1
ATOM 768 O O . ILE A 1 101 ? 0.560 11.988 -8.341 1.00 94.88 101 ILE A O 1
ATOM 772 N N . PRO A 1 102 ? -0.098 12.377 -6.236 1.00 90.38 102 PRO A N 1
ATOM 773 C CA . PRO A 1 102 ? -1.499 12.579 -6.594 1.00 90.38 102 PRO A CA 1
ATOM 774 C C . PRO A 1 102 ? -1.761 13.963 -7.202 1.00 90.38 102 PRO A C 1
ATOM 776 O O . PRO A 1 102 ? -1.174 14.960 -6.789 1.00 90.38 102 PRO A O 1
ATOM 779 N N . GLY A 1 103 ? -2.709 14.045 -8.139 1.00 87.00 103 GLY A N 1
ATOM 780 C CA . GLY A 1 103 ? -3.158 15.307 -8.734 1.00 87.00 103 GLY A CA 1
ATOM 781 C C . GLY A 1 103 ? -3.591 15.160 -10.197 1.00 87.00 103 GLY A C 1
ATOM 782 O O . GLY A 1 103 ? -3.608 14.045 -10.717 1.00 87.00 103 GLY A O 1
ATOM 783 N N . PRO A 1 104 ? -3.941 16.271 -10.875 1.00 86.06 104 PRO A N 1
ATOM 784 C CA . PRO A 1 104 ? -4.314 16.271 -12.296 1.00 86.06 104 PRO A CA 1
ATOM 785 C C . PRO A 1 104 ? -3.207 15.765 -13.232 1.00 86.06 104 PRO A C 1
ATOM 787 O O . PRO A 1 104 ? -3.503 15.197 -14.276 1.00 86.06 104 PRO A O 1
ATOM 790 N N . HIS A 1 105 ? -1.948 15.948 -12.832 1.00 89.06 105 HIS A N 1
ATOM 791 C CA . HIS A 1 105 ? -0.753 15.405 -13.485 1.00 89.06 105 HIS A CA 1
ATOM 792 C C . HIS A 1 105 ? -0.120 14.350 -12.576 1.00 89.06 105 HIS A C 1
ATOM 794 O O . HIS A 1 105 ? 1.050 14.436 -12.224 1.00 89.06 105 HIS A O 1
ATOM 800 N N . GLY A 1 106 ? -0.946 13.445 -12.052 1.00 91.81 106 GLY A N 1
ATOM 801 C CA . GLY A 1 106 ? -0.465 12.429 -11.134 1.00 91.81 106 GLY A CA 1
ATOM 802 C C . GLY A 1 106 ? 0.384 11.391 -11.857 1.00 91.81 106 GLY A C 1
ATOM 803 O O . GLY A 1 106 ? 0.053 10.993 -12.971 1.00 91.81 106 GLY A O 1
ATOM 804 N N . GLY A 1 107 ? 1.455 10.943 -11.215 1.00 95.31 107 GLY A N 1
ATOM 805 C CA . GLY A 1 107 ? 2.400 10.005 -11.809 1.00 95.31 107 GLY A CA 1
ATOM 806 C C . GLY A 1 107 ? 3.545 9.670 -10.866 1.00 95.31 107 GLY A C 1
ATOM 807 O O . GLY A 1 107 ? 3.710 10.286 -9.809 1.00 95.31 107 GLY A O 1
ATOM 808 N N . VAL A 1 108 ? 4.337 8.677 -11.252 1.00 97.50 108 VAL A N 1
ATOM 809 C CA . VAL A 1 108 ? 5.607 8.355 -10.599 1.00 97.50 108 VAL A CA 1
ATOM 810 C C . VAL A 1 108 ? 6.711 8.988 -11.429 1.00 97.50 108 VAL A C 1
ATOM 812 O O . VAL A 1 108 ? 6.945 8.586 -12.559 1.00 97.50 108 VAL A O 1
ATOM 815 N N . TYR A 1 109 ? 7.391 9.987 -10.879 1.00 97.06 109 TYR A N 1
ATOM 816 C CA . TYR A 1 109 ? 8.404 10.757 -11.617 1.00 97.06 109 TYR A CA 1
ATOM 817 C C . TYR A 1 109 ? 9.839 10.417 -11.209 1.00 97.06 109 TYR A C 1
ATOM 819 O O . TYR A 1 109 ? 10.801 10.857 -11.830 1.00 97.06 109 TYR A O 1
ATOM 827 N N . ALA A 1 110 ? 9.992 9.655 -10.129 1.00 96.88 110 ALA A N 1
ATOM 828 C CA . ALA A 1 110 ? 11.285 9.269 -9.601 1.00 96.88 110 ALA A CA 1
ATOM 829 C C . ALA A 1 110 ? 11.800 7.996 -10.286 1.00 96.88 110 ALA A C 1
ATOM 831 O O . ALA A 1 110 ? 11.133 6.966 -10.277 1.00 96.88 110 ALA A O 1
ATOM 832 N N . GLU A 1 111 ? 13.023 8.057 -10.812 1.00 95.44 111 GLU A N 1
ATOM 833 C CA . GLU A 1 111 ? 13.679 6.935 -11.500 1.00 95.44 111 GLU A CA 1
ATOM 834 C C . GLU A 1 111 ? 14.204 5.851 -10.549 1.00 95.44 111 GLU A C 1
ATOM 836 O O . GLU A 1 111 ? 14.314 4.687 -10.925 1.00 95.44 111 GLU A O 1
ATOM 841 N N . THR A 1 112 ? 14.581 6.222 -9.323 1.00 96.25 112 THR A N 1
ATOM 842 C CA . THR A 1 112 ? 15.322 5.336 -8.418 1.00 96.25 112 THR A CA 1
ATOM 843 C C . THR A 1 112 ? 14.489 4.935 -7.209 1.00 96.25 112 THR A C 1
ATOM 845 O O . THR A 1 112 ? 13.710 5.733 -6.681 1.00 96.25 112 THR A O 1
ATOM 848 N N . THR A 1 113 ? 14.713 3.717 -6.713 1.00 97.00 113 THR A N 1
ATOM 849 C CA . THR A 1 113 ? 14.047 3.183 -5.516 1.00 97.00 113 THR A CA 1
ATOM 850 C C . THR A 1 113 ? 14.169 4.111 -4.302 1.00 97.00 113 THR A C 1
ATOM 852 O O . THR A 1 113 ? 13.145 4.400 -3.688 1.00 97.00 113 THR A O 1
ATOM 855 N N . PRO A 1 114 ? 15.343 4.697 -3.976 1.00 98.12 114 PRO A N 1
ATOM 856 C CA . PRO A 1 114 ? 15.442 5.678 -2.893 1.00 98.12 114 PRO A CA 1
ATOM 857 C C . PRO A 1 114 ? 14.571 6.930 -3.079 1.00 98.12 114 PRO A C 1
ATOM 859 O O . PRO A 1 114 ? 14.107 7.503 -2.093 1.00 98.12 114 PRO A O 1
ATOM 862 N N . HIS A 1 115 ? 14.380 7.410 -4.310 1.00 98.19 115 HIS A N 1
ATOM 863 C CA . HIS A 1 115 ? 13.553 8.590 -4.572 1.00 98.19 115 HIS A CA 1
ATOM 864 C C . HIS A 1 115 ? 12.059 8.251 -4.551 1.00 98.19 115 HIS A C 1
ATOM 866 O O . HIS A 1 115 ? 11.289 8.994 -3.941 1.00 98.19 115 HIS A O 1
ATOM 872 N N . GLN A 1 116 ? 11.658 7.115 -5.133 1.00 98.38 116 GLN A N 1
ATOM 873 C CA . GLN A 1 116 ? 10.279 6.629 -5.040 1.00 98.38 116 GLN A CA 1
ATOM 874 C C . GLN A 1 116 ? 9.883 6.364 -3.585 1.00 98.38 116 GLN A C 1
ATOM 876 O O . GLN A 1 116 ? 8.857 6.878 -3.145 1.00 98.38 116 GLN A O 1
ATOM 881 N N . LEU A 1 117 ? 10.748 5.706 -2.803 1.00 98.69 117 LEU A N 1
ATOM 882 C CA . LEU A 1 117 ? 10.476 5.404 -1.399 1.00 98.69 117 LEU A CA 1
ATOM 883 C C . LEU A 1 117 ? 10.235 6.666 -0.565 1.00 98.69 117 LEU A C 1
ATOM 885 O O . LEU A 1 117 ? 9.334 6.682 0.268 1.00 98.69 117 LEU A O 1
ATOM 889 N N . ARG A 1 118 ? 10.973 7.759 -0.794 1.00 98.69 118 ARG A N 1
ATOM 890 C CA . ARG A 1 118 ? 10.704 9.019 -0.077 1.00 98.69 118 ARG A CA 1
ATOM 891 C C . ARG A 1 118 ? 9.293 9.539 -0.339 1.00 98.69 118 ARG A C 1
ATOM 893 O O . ARG A 1 118 ? 8.617 9.979 0.593 1.00 98.69 118 ARG A O 1
ATOM 900 N N . GLN A 1 119 ? 8.834 9.447 -1.587 1.00 98.50 119 GLN A N 1
ATOM 901 C CA . GLN A 1 119 ? 7.468 9.814 -1.950 1.00 98.50 119 GLN A CA 1
ATOM 902 C C . GLN A 1 119 ? 6.442 8.819 -1.384 1.00 98.50 119 GLN A C 1
ATOM 904 O O . GLN A 1 119 ? 5.413 9.248 -0.866 1.00 98.50 119 GLN A O 1
ATOM 909 N N . THR A 1 120 ? 6.728 7.516 -1.386 1.00 98.56 120 THR A N 1
ATOM 910 C CA . THR A 1 120 ? 5.892 6.490 -0.740 1.00 98.56 120 THR A CA 1
ATOM 911 C C . THR A 1 120 ? 5.713 6.760 0.744 1.00 98.56 120 THR A C 1
ATOM 913 O O . THR A 1 120 ? 4.588 6.757 1.246 1.00 98.56 120 THR A O 1
ATOM 916 N N . MET A 1 121 ? 6.798 7.063 1.454 1.00 98.56 121 MET A N 1
ATOM 917 C CA . MET A 1 121 ? 6.746 7.387 2.875 1.00 98.56 121 MET A CA 1
ATOM 918 C C . MET A 1 121 ? 5.993 8.699 3.119 1.00 98.56 121 MET A C 1
ATOM 920 O O . MET A 1 121 ? 5.209 8.776 4.061 1.00 98.56 121 MET A O 1
ATOM 924 N N . ARG A 1 122 ? 6.107 9.705 2.240 1.00 97.75 122 ARG A N 1
ATOM 925 C CA . ARG A 1 122 ? 5.250 10.903 2.305 1.00 97.75 122 ARG A CA 1
ATOM 926 C C . ARG A 1 122 ? 3.768 10.560 2.115 1.00 97.75 122 ARG A C 1
ATOM 928 O O . ARG A 1 122 ? 2.944 11.011 2.903 1.00 97.75 122 ARG A O 1
ATOM 935 N N . ASN A 1 123 ? 3.429 9.712 1.144 1.00 97.62 123 ASN A N 1
ATOM 936 C CA . ASN A 1 123 ? 2.055 9.258 0.899 1.00 97.62 123 ASN A CA 1
ATOM 937 C C . ASN A 1 123 ? 1.474 8.476 2.092 1.00 97.62 123 ASN A C 1
ATOM 939 O O . ASN A 1 123 ? 0.286 8.587 2.404 1.00 97.62 123 ASN A O 1
ATOM 943 N N . LEU A 1 124 ? 2.300 7.671 2.763 1.00 98.06 124 LEU A N 1
ATOM 944 C CA . LEU A 1 124 ? 1.924 6.958 3.985 1.00 98.06 124 LEU A CA 1
ATOM 945 C C . LEU A 1 124 ? 1.796 7.896 5.187 1.00 98.06 124 LEU A C 1
ATOM 947 O O . LEU A 1 124 ? 0.922 7.686 6.027 1.00 98.06 124 LEU A O 1
ATOM 951 N N . LEU A 1 125 ? 2.612 8.946 5.259 1.00 97.69 125 LEU A N 1
ATOM 952 C CA . LEU A 1 125 ? 2.492 9.958 6.298 1.00 97.69 125 LEU A CA 1
ATOM 953 C C . LEU A 1 125 ? 1.228 10.805 6.122 1.00 97.69 125 LEU A C 1
ATOM 955 O O . LEU A 1 125 ? 0.540 11.022 7.108 1.00 97.69 125 LEU A O 1
ATOM 959 N N . ASP A 1 126 ? 0.849 11.186 4.895 1.00 97.19 126 ASP A N 1
ATOM 960 C CA . ASP A 1 126 ? -0.427 11.877 4.623 1.00 97.19 126 ASP A CA 1
ATOM 961 C C . ASP A 1 126 ? -1.620 11.069 5.160 1.00 97.19 126 ASP A C 1
ATOM 963 O O . ASP A 1 126 ? -2.536 11.600 5.788 1.00 97.19 126 ASP A O 1
ATOM 967 N N . ASN A 1 127 ? -1.589 9.754 4.935 1.00 96.88 127 ASN A N 1
ATOM 968 C CA . ASN A 1 127 ? -2.568 8.803 5.451 1.00 96.88 127 ASN A CA 1
ATOM 969 C C . ASN A 1 127 ? -2.623 8.784 6.988 1.00 96.88 127 ASN A C 1
ATOM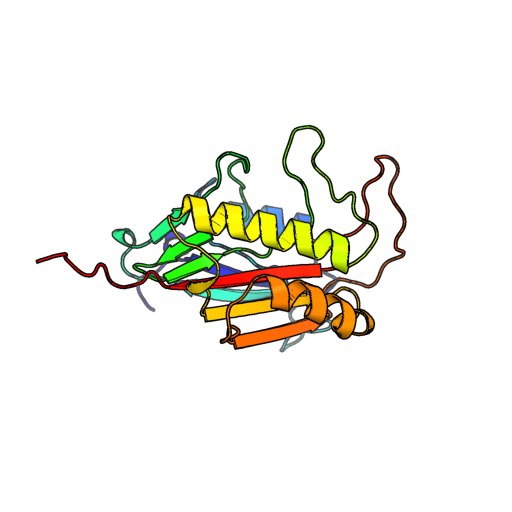 971 O O . ASN A 1 127 ? -3.711 8.763 7.567 1.00 96.88 127 ASN A O 1
ATOM 975 N N . LEU A 1 128 ? -1.458 8.751 7.639 1.00 97.62 128 LEU A N 1
ATOM 976 C CA . LEU A 1 128 ? -1.347 8.754 9.096 1.00 97.62 128 LEU A CA 1
ATOM 977 C C . LEU A 1 128 ? -1.809 10.096 9.678 1.00 97.62 128 LEU A C 1
ATOM 979 O O . LEU A 1 128 ? -2.589 10.101 10.624 1.00 97.62 128 LEU A O 1
ATOM 983 N N . GLU A 1 129 ? -1.411 11.223 9.091 1.00 97.12 129 GLU A N 1
ATOM 984 C CA . GLU A 1 129 ? -1.785 12.568 9.538 1.00 97.12 129 GLU A CA 1
ATOM 985 C C . GLU A 1 129 ? -3.297 12.807 9.426 1.00 97.12 129 GLU A C 1
ATOM 987 O O . GLU A 1 129 ? -3.901 13.317 10.370 1.00 97.12 129 GLU A O 1
ATOM 992 N N . GLU A 1 130 ? -3.941 12.358 8.341 1.00 96.62 130 GLU A N 1
ATOM 993 C CA . GLU A 1 130 ? -5.409 12.383 8.212 1.00 96.62 130 GLU A CA 1
ATOM 994 C C . GLU A 1 130 ? -6.093 11.550 9.315 1.00 96.62 130 GLU A C 1
ATOM 996 O O . GLU A 1 130 ? -7.199 11.858 9.758 1.00 96.62 130 GLU A O 1
ATOM 1001 N N . ALA A 1 131 ? -5.416 10.510 9.805 1.00 96.12 131 ALA A N 1
ATOM 1002 C CA . ALA A 1 131 ? -5.863 9.684 10.920 1.00 96.12 131 ALA A CA 1
ATOM 1003 C C . ALA A 1 131 ? -5.494 10.256 12.309 1.00 96.12 131 ALA A C 1
ATOM 1005 O O . ALA A 1 131 ? -5.834 9.642 13.325 1.00 96.12 131 ALA A O 1
ATOM 1006 N N . GLY A 1 132 ? -4.797 11.399 12.375 1.00 96.50 132 GLY A N 1
ATOM 1007 C CA . GLY A 1 132 ? -4.251 11.968 13.612 1.00 96.50 132 GLY A CA 1
ATOM 1008 C C . GLY A 1 132 ? -3.100 11.146 14.205 1.00 96.50 132 GLY A C 1
ATOM 1009 O O . GLY A 1 132 ? -2.990 11.027 15.425 1.00 96.50 132 GLY A O 1
ATOM 1010 N N . MET A 1 133 ? -2.290 10.518 13.351 1.00 97.38 133 MET A N 1
ATOM 1011 C CA . MET A 1 133 ? -1.210 9.593 13.699 1.00 97.38 133 MET A CA 1
ATOM 1012 C C . MET A 1 133 ? 0.107 9.970 12.998 1.00 97.38 133 MET A C 1
ATOM 1014 O O . MET A 1 133 ? 0.133 10.812 12.106 1.00 97.38 133 MET A O 1
ATOM 1018 N N . ASN A 1 134 ? 1.208 9.322 13.383 1.00 97.44 134 ASN A N 1
ATOM 1019 C CA . ASN A 1 134 ? 2.516 9.424 12.728 1.00 97.44 134 ASN A CA 1
ATOM 1020 C C . ASN A 1 134 ? 3.241 8.057 12.686 1.00 97.44 134 ASN A C 1
ATOM 1022 O O . ASN A 1 134 ? 2.681 7.030 13.081 1.00 97.44 134 ASN A O 1
ATOM 1026 N N . PHE A 1 135 ? 4.487 8.032 12.199 1.00 97.88 135 PHE A N 1
ATOM 1027 C CA . PHE A 1 135 ? 5.266 6.796 12.052 1.00 97.88 135 PHE A CA 1
ATOM 1028 C C . PHE A 1 135 ? 5.604 6.084 13.371 1.00 97.88 135 PHE A C 1
ATOM 1030 O O . PHE A 1 135 ? 5.746 4.863 13.358 1.00 97.88 135 PHE A O 1
ATOM 1037 N N . ASP A 1 136 ? 5.623 6.774 14.517 1.00 96.50 136 ASP A N 1
ATOM 1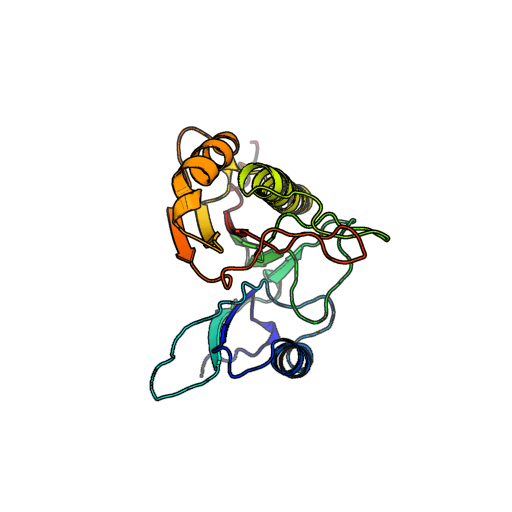038 C CA . ASP A 1 136 ? 5.877 6.150 15.829 1.00 96.50 136 ASP A CA 1
ATOM 1039 C C . ASP A 1 136 ? 4.768 5.179 16.260 1.00 96.50 136 ASP A C 1
ATOM 1041 O O . ASP A 1 136 ? 4.871 4.504 17.288 1.00 96.50 136 ASP A O 1
ATOM 1045 N N . GLN A 1 137 ? 3.648 5.181 15.543 1.00 97.31 137 GLN A N 1
ATOM 1046 C CA . GLN A 1 137 ? 2.480 4.354 15.825 1.00 97.31 137 GLN A CA 1
ATOM 1047 C C . GLN A 1 137 ? 2.374 3.165 14.871 1.00 97.31 137 GLN A C 1
ATOM 1049 O O . GLN A 1 137 ? 1.454 2.358 15.006 1.00 97.31 137 GLN A O 1
ATOM 1054 N N . VAL A 1 138 ? 3.288 3.051 13.907 1.00 98.44 138 VAL A N 1
ATOM 1055 C CA . VAL A 1 138 ? 3.341 1.937 12.964 1.00 98.44 138 VAL A CA 1
ATOM 1056 C C . VAL A 1 138 ? 3.956 0.729 13.656 1.00 98.44 138 VAL A C 1
ATOM 1058 O O . VAL A 1 138 ? 5.046 0.802 14.213 1.00 98.44 138 VAL A O 1
ATOM 1061 N N . VAL A 1 139 ? 3.247 -0.397 13.612 1.00 98.19 139 VAL A N 1
ATOM 1062 C CA . VAL A 1 139 ? 3.649 -1.641 14.289 1.00 98.19 139 VAL A CA 1
ATOM 1063 C C . VAL A 1 139 ? 4.062 -2.734 13.310 1.00 98.19 139 VAL A C 1
ATOM 1065 O O . VAL A 1 139 ? 4.848 -3.609 13.668 1.00 98.19 139 VAL A O 1
ATOM 1068 N N . ALA A 1 140 ? 3.559 -2.681 12.074 1.00 98.62 140 ALA A N 1
ATOM 1069 C CA . ALA A 1 140 ? 3.921 -3.624 11.028 1.00 98.62 140 ALA A CA 1
ATOM 1070 C C . ALA A 1 140 ? 3.928 -2.964 9.648 1.00 98.62 140 ALA A C 1
ATOM 1072 O O . ALA A 1 140 ? 3.088 -2.108 9.360 1.00 98.62 140 ALA A O 1
ATOM 1073 N N . THR A 1 141 ? 4.835 -3.407 8.783 1.00 98.69 141 THR A N 1
ATOM 1074 C CA . THR A 1 141 ? 4.887 -3.038 7.368 1.00 98.69 141 THR A CA 1
ATOM 1075 C C . THR A 1 141 ? 5.066 -4.269 6.485 1.00 98.69 141 THR A C 1
ATOM 1077 O O . THR A 1 141 ? 5.755 -5.229 6.840 1.00 98.69 141 THR A O 1
ATOM 1080 N N . ASN A 1 142 ? 4.460 -4.223 5.300 1.00 98.38 142 ASN A N 1
ATOM 1081 C CA . ASN A 1 142 ? 4.824 -5.110 4.200 1.00 98.38 142 ASN A CA 1
ATOM 1082 C C . ASN A 1 142 ? 5.438 -4.261 3.092 1.00 98.38 142 ASN A C 1
ATOM 1084 O O . ASN A 1 142 ? 4.825 -3.276 2.671 1.00 98.38 142 ASN A O 1
ATOM 1088 N N . VAL A 1 143 ? 6.620 -4.669 2.642 1.00 98.25 143 VAL A N 1
ATOM 1089 C CA . VAL A 1 143 ? 7.402 -4.045 1.578 1.00 98.25 143 VAL A CA 1
ATOM 1090 C C . VAL A 1 143 ? 7.381 -4.953 0.353 1.00 98.25 143 VAL A C 1
ATOM 1092 O O . VAL A 1 143 ? 7.674 -6.148 0.438 1.00 98.25 143 VAL A O 1
ATOM 1095 N N . TYR A 1 144 ? 7.052 -4.368 -0.787 1.00 97.12 144 TYR A N 1
ATOM 1096 C CA . TYR A 1 144 ? 6.999 -5.027 -2.082 1.00 97.12 144 TYR A CA 1
ATOM 1097 C C . TYR A 1 144 ? 8.036 -4.356 -2.980 1.00 97.12 144 TYR A C 1
ATOM 1099 O O . TYR A 1 144 ? 7.960 -3.150 -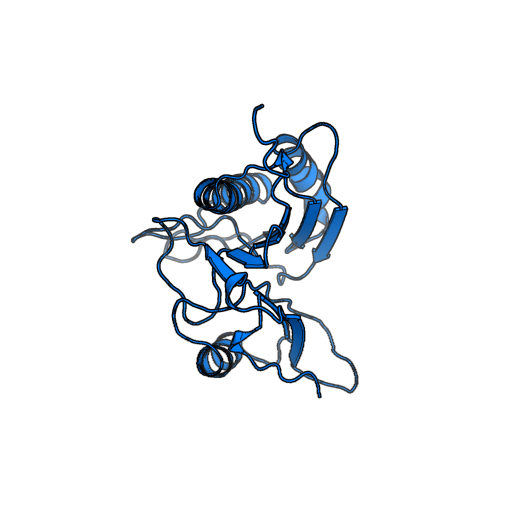3.172 1.00 97.12 144 TYR A O 1
ATOM 1107 N N . LEU A 1 145 ? 9.005 -5.107 -3.500 1.00 96.56 145 LEU A N 1
ATOM 1108 C CA . LEU A 1 145 ? 10.035 -4.599 -4.418 1.00 96.56 145 LEU A CA 1
ATOM 1109 C C . LEU A 1 145 ? 9.862 -5.194 -5.822 1.00 96.56 145 LEU A C 1
ATOM 1111 O O . LEU A 1 145 ? 9.322 -6.297 -5.966 1.00 96.56 145 LEU A O 1
ATOM 1115 N N . ASP A 1 146 ? 10.357 -4.490 -6.840 1.00 94.19 146 ASP A N 1
ATOM 1116 C CA . ASP A 1 146 ? 10.578 -5.014 -8.197 1.00 94.19 146 ASP A CA 1
ATOM 1117 C C . ASP A 1 146 ? 11.812 -5.924 -8.269 1.00 94.19 146 ASP A C 1
ATOM 1119 O O . ASP A 1 146 ? 11.847 -6.894 -9.031 1.00 94.19 146 ASP A O 1
ATOM 1123 N N . GLY A 1 147 ? 12.797 -5.659 -7.407 1.00 93.50 147 GLY A N 1
ATOM 1124 C CA . GLY A 1 147 ? 14.025 -6.423 -7.275 1.00 93.50 147 GLY A CA 1
ATOM 1125 C C . GLY A 1 147 ? 14.643 -6.330 -5.881 1.00 93.50 147 GLY A C 1
ATOM 1126 O O . GLY A 1 147 ? 14.857 -5.245 -5.341 1.00 93.50 147 GLY A O 1
ATOM 1127 N N . LEU A 1 148 ? 14.985 -7.480 -5.289 1.00 94.81 148 LEU A N 1
ATOM 1128 C CA . LEU A 1 148 ? 15.602 -7.525 -3.953 1.00 94.81 148 LEU A CA 1
ATOM 1129 C C . LEU A 1 148 ? 17.016 -6.932 -3.901 1.00 94.81 148 LEU A C 1
ATOM 1131 O O . LEU A 1 148 ? 17.497 -6.620 -2.813 1.00 94.81 148 LEU A O 1
ATOM 1135 N N . GLN A 1 149 ? 17.684 -6.751 -5.042 1.00 94.81 149 GLN A N 1
ATOM 1136 C CA . GLN A 1 149 ? 18.998 -6.108 -5.104 1.00 94.81 149 GLN A CA 1
ATOM 1137 C C . GLN A 1 149 ? 18.983 -4.656 -4.603 1.00 94.81 149 GLN A C 1
ATOM 1139 O O . GLN A 1 149 ? 20.017 -4.160 -4.162 1.00 94.81 149 GLN A O 1
ATOM 1144 N N . ASP A 1 150 ? 17.823 -3.996 -4.622 1.00 95.88 150 ASP A N 1
ATOM 1145 C CA . ASP A 1 150 ? 17.679 -2.613 -4.166 1.00 95.88 150 ASP A CA 1
ATOM 1146 C C . ASP A 1 150 ? 17.494 -2.496 -2.651 1.00 95.88 150 ASP A C 1
ATOM 1148 O O . ASP A 1 150 ? 17.625 -1.394 -2.104 1.00 95.88 150 ASP A O 1
ATOM 1152 N N . LEU A 1 151 ? 17.246 -3.618 -1.962 1.00 97.12 151 LEU A N 1
ATOM 1153 C CA . LEU A 1 151 ? 16.972 -3.662 -0.528 1.00 97.12 151 LEU A CA 1
ATOM 1154 C C . LEU A 1 151 ? 17.999 -2.888 0.321 1.00 97.12 151 LEU A C 1
ATOM 1156 O O . LEU A 1 151 ? 17.563 -2.155 1.204 1.00 97.12 151 LEU A O 1
ATOM 1160 N N . PRO A 1 152 ? 19.324 -2.933 0.062 1.00 98.06 152 PRO A N 1
ATOM 1161 C CA . PRO A 1 152 ? 20.279 -2.141 0.839 1.00 98.06 152 PRO A CA 1
ATOM 1162 C C . PRO A 1 152 ? 20.043 -0.627 0.742 1.00 98.06 152 PRO A C 1
ATOM 1164 O O . PRO A 1 152 ? 20.146 0.079 1.741 1.00 98.06 152 PRO A O 1
ATOM 1167 N N . THR A 1 153 ? 19.710 -0.116 -0.447 1.00 97.69 153 THR A N 1
ATOM 1168 C CA . THR A 1 153 ? 19.450 1.322 -0.653 1.00 97.69 153 THR A CA 1
ATOM 1169 C C . THR A 1 153 ? 18.056 1.728 -0.185 1.00 97.69 153 THR A C 1
ATOM 1171 O O . THR A 1 153 ? 17.876 2.828 0.334 1.00 97.69 153 THR A O 1
ATOM 1174 N N . PHE A 1 154 ? 17.084 0.821 -0.310 1.00 98.25 154 PHE A N 1
ATOM 1175 C CA . PHE A 1 154 ? 15.763 0.961 0.290 1.00 98.25 154 PHE A CA 1
ATOM 1176 C C . PHE A 1 154 ? 15.880 1.095 1.815 1.00 98.25 154 PHE A C 1
ATOM 1178 O O . PHE A 1 154 ? 15.329 2.028 2.391 1.00 98.25 154 PHE A O 1
ATOM 1185 N N . ASP A 1 155 ? 16.639 0.209 2.465 1.00 98.25 155 ASP A N 1
ATOM 1186 C CA . ASP A 1 155 ? 16.764 0.148 3.925 1.00 98.25 155 ASP A CA 1
ATOM 1187 C C . ASP A 1 155 ? 17.393 1.409 4.520 1.00 98.25 155 ASP A C 1
ATOM 1189 O O . ASP A 1 155 ? 16.949 1.867 5.576 1.00 98.25 155 ASP A O 1
ATOM 1193 N N . GLN A 1 156 ? 18.364 2.006 3.821 1.00 97.69 156 GLN A N 1
ATOM 1194 C CA . GLN A 1 156 ? 18.960 3.286 4.213 1.00 97.69 156 GLN A CA 1
ATOM 1195 C C . GLN A 1 156 ? 17.882 4.362 4.374 1.00 97.69 156 GLN A C 1
ATOM 1197 O O . GLN A 1 156 ? 17.734 4.914 5.459 1.00 97.69 156 GLN A O 1
ATOM 1202 N N . VAL A 1 157 ? 17.071 4.576 3.336 1.00 98.31 157 VAL A N 1
ATOM 1203 C CA . VAL A 1 157 ? 15.995 5.576 3.343 1.00 98.31 157 VAL A CA 1
ATOM 1204 C C . VAL A 1 157 ? 14.875 5.188 4.302 1.00 98.31 157 VAL A C 1
ATOM 1206 O O . VAL A 1 157 ? 14.395 6.023 5.057 1.00 98.31 157 VAL A O 1
ATOM 1209 N N . TYR A 1 158 ? 14.457 3.921 4.301 1.00 98.50 158 TYR A N 1
ATOM 1210 C CA . TYR A 1 158 ? 13.360 3.427 5.133 1.00 98.50 158 TYR A CA 1
ATOM 1211 C C . TYR A 1 158 ? 13.612 3.704 6.619 1.00 98.50 158 TYR A C 1
ATOM 1213 O O . TYR A 1 158 ? 12.706 4.138 7.329 1.00 98.50 158 TYR A O 1
ATOM 1221 N N . SER A 1 159 ? 14.849 3.492 7.080 1.00 96.94 159 SER A N 1
ATOM 1222 C CA . SER A 1 159 ? 15.233 3.698 8.479 1.00 96.94 159 SER A CA 1
ATOM 1223 C C . SER A 1 159 ? 15.140 5.158 8.941 1.00 96.94 159 SER A C 1
ATOM 1225 O O . SER A 1 159 ? 14.924 5.390 10.126 1.00 96.94 159 SER A O 1
ATOM 1227 N N . GLU A 1 160 ? 15.214 6.134 8.027 1.00 97.50 160 GLU A N 1
ATOM 1228 C CA . GLU A 1 160 ? 15.123 7.569 8.346 1.00 97.50 160 GLU A CA 1
ATOM 1229 C C . GLU A 1 160 ? 13.731 7.979 8.868 1.00 97.50 160 GLU A C 1
ATOM 1231 O O . GLU A 1 160 ? 13.596 9.006 9.530 1.00 97.50 160 GLU A O 1
ATOM 1236 N N . TYR A 1 161 ? 12.690 7.189 8.582 1.00 97.75 161 TYR A N 1
ATOM 1237 C CA . TYR A 1 161 ? 11.296 7.518 8.912 1.00 97.75 161 TYR A CA 1
ATOM 1238 C C . TYR A 1 161 ? 10.811 6.949 10.244 1.00 97.75 161 TYR A C 1
ATOM 1240 O O . TYR A 1 161 ? 9.717 7.296 10.693 1.00 97.75 161 TYR A O 1
ATOM 1248 N N . PHE A 1 162 ? 11.588 6.067 10.866 1.00 96.38 162 PHE A N 1
ATOM 1249 C CA . PHE A 1 162 ? 11.212 5.410 12.110 1.00 96.38 162 PHE A CA 1
ATOM 1250 C C . PHE A 1 162 ? 12.181 5.785 13.227 1.00 96.38 162 PHE A C 1
ATOM 1252 O O . PHE A 1 162 ? 13.349 6.089 13.001 1.00 96.38 162 PHE A O 1
ATOM 1259 N N . GLY A 1 163 ? 11.676 5.757 14.459 1.00 88.62 163 GLY A N 1
ATOM 1260 C CA . GLY A 1 163 ? 12.501 5.919 15.649 1.00 88.62 163 GLY A CA 1
ATOM 1261 C C . GLY A 1 163 ? 13.412 4.706 15.913 1.00 88.62 163 GLY A C 1
ATOM 1262 O O . GLY A 1 163 ? 13.611 3.850 15.052 1.00 88.62 163 GLY A O 1
ATOM 1263 N N . PRO A 1 164 ? 13.936 4.566 17.144 1.00 89.12 164 PRO A N 1
ATOM 1264 C CA . PRO A 1 164 ? 14.887 3.502 17.484 1.00 89.12 164 PRO A CA 1
ATOM 1265 C C . PRO A 1 164 ? 14.304 2.084 17.381 1.00 89.12 164 PRO A C 1
ATOM 1267 O O . PRO A 1 164 ? 15.056 1.114 17.334 1.00 89.12 164 PRO A O 1
ATOM 1270 N N . MET A 1 165 ? 12.975 1.948 17.374 1.00 90.94 165 MET A N 1
ATOM 1271 C CA . MET A 1 165 ? 12.281 0.674 17.208 1.00 90.94 165 MET A CA 1
ATOM 1272 C C . MET A 1 165 ? 11.588 0.649 15.849 1.00 90.94 165 MET A C 1
ATOM 1274 O O . MET A 1 165 ? 10.630 1.386 15.622 1.00 90.94 165 MET A O 1
ATOM 1278 N N . LEU A 1 166 ? 12.070 -0.220 14.963 1.00 95.62 166 LEU A N 1
ATOM 1279 C CA . LEU A 1 166 ? 11.442 -0.461 13.668 1.00 95.62 166 LEU A CA 1
ATOM 1280 C C . LEU A 1 166 ? 10.184 -1.333 13.831 1.00 95.62 166 LEU A C 1
ATOM 1282 O O . LEU A 1 166 ? 10.158 -2.210 14.700 1.00 95.62 166 LEU A O 1
ATOM 1286 N N . PRO A 1 167 ? 9.159 -1.148 12.982 1.00 97.94 167 PRO A N 1
ATOM 1287 C CA . PRO A 1 167 ? 8.009 -2.044 12.950 1.00 97.94 167 PRO A CA 1
ATOM 1288 C C . PRO A 1 167 ? 8.411 -3.450 12.486 1.00 97.94 167 PRO A C 1
ATOM 1290 O O . PRO A 1 167 ? 9.411 -3.632 11.784 1.00 97.94 167 PRO A O 1
ATOM 1293 N N . ALA A 1 168 ? 7.588 -4.449 12.816 1.00 98.50 168 ALA A N 1
ATOM 1294 C CA . ALA A 1 168 ? 7.724 -5.775 12.222 1.00 98.50 168 ALA A CA 1
ATOM 1295 C C . ALA A 1 168 ? 7.599 -5.665 10.695 1.00 98.50 168 ALA A C 1
ATOM 1297 O O . ALA A 1 168 ? 6.681 -5.014 10.198 1.00 98.50 168 ALA A O 1
ATOM 1298 N N . ARG A 1 169 ? 8.507 -6.290 9.942 1.00 98.19 169 ARG A N 1
ATOM 1299 C CA . ARG A 1 169 ? 8.580 -6.116 8.487 1.00 98.19 169 ARG A CA 1
ATOM 1300 C C . ARG A 1 169 ? 8.576 -7.445 7.753 1.00 98.19 169 ARG A C 1
ATOM 1302 O O . ARG A 1 169 ? 9.364 -8.331 8.074 1.00 98.19 169 ARG A O 1
ATOM 1309 N N . THR A 1 170 ? 7.749 -7.533 6.716 1.00 97.81 170 THR A N 1
ATOM 1310 C CA . THR A 1 170 ? 7.861 -8.558 5.670 1.00 97.81 170 THR A CA 1
ATOM 1311 C C . THR A 1 170 ? 8.277 -7.892 4.367 1.00 97.81 170 THR A C 1
ATOM 1313 O O . THR A 1 170 ? 7.660 -6.907 3.974 1.00 97.81 170 THR A O 1
ATOM 1316 N N . THR A 1 171 ? 9.280 -8.439 3.680 1.00 97.38 171 THR A N 1
ATOM 1317 C CA . THR A 1 171 ? 9.715 -7.953 2.363 1.00 97.38 171 THR A CA 1
ATOM 1318 C C . THR A 1 171 ? 9.622 -9.073 1.339 1.00 97.38 171 THR A C 1
ATOM 1320 O O . THR A 1 171 ? 10.139 -10.164 1.578 1.00 97.38 171 THR A O 1
ATOM 1323 N N . ILE A 1 172 ? 8.986 -8.805 0.199 1.00 94.69 172 ILE A N 1
ATOM 1324 C CA . ILE A 1 172 ? 8.895 -9.737 -0.931 1.00 94.69 172 ILE A CA 1
ATOM 1325 C C . ILE A 1 172 ? 9.150 -9.018 -2.258 1.00 94.69 172 ILE A C 1
ATOM 1327 O O . ILE A 1 172 ? 8.905 -7.820 -2.386 1.00 94.69 172 ILE A O 1
ATOM 1331 N N . GLN A 1 173 ? 9.607 -9.764 -3.264 1.00 93.38 173 GLN A N 1
ATOM 1332 C CA . GLN A 1 173 ? 9.681 -9.279 -4.640 1.00 93.38 173 GLN A CA 1
ATOM 1333 C C . GLN A 1 173 ? 8.398 -9.659 -5.372 1.00 93.38 173 GLN A C 1
ATOM 1335 O O . GLN A 1 173 ? 8.208 -10.812 -5.749 1.00 93.38 173 GLN A O 1
ATOM 1340 N N . GLN A 1 174 ? 7.496 -8.697 -5.492 1.00 86.12 174 GLN A N 1
ATOM 1341 C CA . GLN A 1 174 ? 6.136 -8.905 -5.989 1.00 86.12 174 GLN A CA 1
ATOM 1342 C C . GLN A 1 174 ? 5.849 -8.094 -7.248 1.00 86.12 174 GLN A C 1
ATOM 1344 O O . GLN A 1 174 ? 4.940 -8.431 -8.004 1.00 86.12 174 GLN A O 1
ATOM 1349 N N . ILE A 1 175 ? 6.592 -7.016 -7.463 1.00 80.25 175 ILE A N 1
ATOM 1350 C CA . ILE A 1 175 ? 6.460 -6.204 -8.661 1.00 80.25 175 ILE A CA 1
ATOM 1351 C C . ILE A 1 175 ? 7.290 -6.894 -9.745 1.00 80.25 175 ILE A C 1
ATOM 1353 O O . ILE A 1 175 ? 8.417 -7.329 -9.498 1.00 80.25 175 ILE A O 1
ATOM 1357 N N . ALA A 1 176 ? 6.722 -7.062 -10.936 1.00 79.81 176 ALA A N 1
ATOM 1358 C CA . ALA A 1 176 ? 7.474 -7.615 -12.051 1.00 79.81 176 ALA A CA 1
ATOM 1359 C C . ALA A 1 176 ? 8.638 -6.674 -12.388 1.00 79.81 176 ALA A C 1
ATOM 1361 O O . ALA A 1 176 ? 8.430 -5.481 -12.608 1.00 79.81 176 ALA A O 1
ATOM 1362 N N . ALA A 1 177 ? 9.856 -7.216 -12.440 1.00 78.62 177 ALA A N 1
ATOM 1363 C CA . ALA A 1 177 ? 11.021 -6.445 -12.845 1.00 78.62 177 ALA A CA 1
ATOM 1364 C C . ALA A 1 177 ? 10.790 -5.848 -14.242 1.00 78.62 177 ALA A C 1
ATOM 1366 O O . ALA A 1 177 ? 10.343 -6.535 -15.164 1.00 78.62 177 ALA A O 1
ATOM 1367 N N . THR A 1 178 ? 11.105 -4.567 -14.391 1.00 80.06 178 THR A N 1
ATOM 1368 C CA . THR A 1 178 ? 10.868 -3.806 -15.618 1.00 80.06 178 THR A CA 1
ATOM 1369 C C . THR A 1 178 ? 12.052 -2.895 -15.913 1.00 80.06 178 THR A C 1
ATOM 1371 O O . THR A 1 178 ? 12.857 -2.583 -15.035 1.00 80.06 178 THR A O 1
ATOM 1374 N N . GLU A 1 179 ? 12.182 -2.466 -17.168 1.00 88.94 179 GLU A N 1
ATOM 1375 C CA . GLU A 1 179 ? 13.152 -1.431 -17.510 1.00 88.94 179 GLU A CA 1
ATOM 1376 C C . GLU A 1 179 ? 12.778 -0.122 -16.806 1.00 88.94 179 GLU A C 1
ATOM 1378 O O . GLU A 1 179 ? 11.628 0.316 -16.858 1.00 88.94 179 GLU A O 1
ATOM 1383 N N . ARG A 1 180 ? 13.762 0.522 -16.170 1.00 92.06 180 ARG A N 1
ATOM 1384 C CA . ARG A 1 180 ? 13.607 1.817 -15.491 1.00 92.06 180 ARG A CA 1
ATOM 1385 C C . ARG A 1 180 ? 13.642 2.949 -16.507 1.00 92.06 180 ARG A C 1
ATOM 1387 O O . ARG A 1 180 ? 14.589 3.724 -16.562 1.00 92.06 180 ARG A O 1
ATOM 1394 N N . LYS A 1 181 ? 12.641 2.979 -17.381 1.00 94.81 181 LYS A N 1
ATOM 1395 C CA . LYS A 1 181 ? 12.484 4.005 -18.410 1.00 94.81 181 LYS A CA 1
ATOM 1396 C C . LYS A 1 181 ? 11.133 4.687 -18.247 1.00 94.81 181 LYS A C 1
ATOM 1398 O O . LYS A 1 181 ? 10.161 3.993 -17.943 1.00 94.81 181 LYS A O 1
ATOM 1403 N N . PRO A 1 182 ? 11.072 6.007 -18.465 1.00 96.06 182 PRO A N 1
ATOM 1404 C CA . PRO A 1 182 ? 9.806 6.703 -18.477 1.00 96.06 182 PRO A CA 1
ATOM 1405 C C . PRO A 1 182 ? 8.966 6.276 -19.685 1.00 96.06 182 PRO A C 1
ATOM 1407 O O . PRO A 1 182 ? 9.498 5.904 -20.739 1.00 96.06 182 PRO A O 1
ATOM 1410 N N . ASP A 1 183 ? 7.650 6.355 -19.539 1.00 94.62 183 ASP A N 1
ATOM 1411 C CA . ASP A 1 183 ? 6.727 6.314 -20.664 1.00 94.62 183 ASP A CA 1
ATOM 1412 C C . ASP A 1 183 ? 6.686 7.664 -21.416 1.00 94.62 183 ASP A C 1
ATOM 1414 O O . ASP A 1 183 ? 7.549 8.526 -21.258 1.00 94.62 183 ASP A O 1
ATOM 1418 N N . LYS A 1 184 ? 5.698 7.848 -22.299 1.00 95.25 184 LYS A N 1
ATOM 1419 C CA . LYS A 1 184 ? 5.565 9.076 -23.105 1.00 95.25 184 LYS A CA 1
ATOM 1420 C C . LYS A 1 184 ? 5.117 10.299 -22.297 1.00 95.25 184 LYS A C 1
ATOM 1422 O O . LYS A 1 184 ? 5.120 11.396 -22.849 1.00 95.25 184 LYS A O 1
ATOM 1427 N N . GLU A 1 185 ? 4.690 10.102 -21.054 1.00 93.19 185 GLU A N 1
ATOM 1428 C CA . GLU A 1 185 ? 4.219 11.132 -20.125 1.00 93.19 185 GLU A CA 1
ATOM 1429 C C . GLU A 1 185 ? 5.241 11.386 -18.998 1.00 93.19 185 GLU A C 1
ATOM 1431 O O . GLU A 1 185 ? 4.921 12.031 -17.998 1.00 93.19 185 GLU A O 1
ATOM 1436 N N . ASP A 1 186 ? 6.479 10.905 -19.177 1.00 94.62 186 ASP A N 1
ATOM 1437 C CA . ASP A 1 186 ? 7.576 10.963 -18.207 1.00 94.62 186 ASP A CA 1
ATOM 1438 C C . ASP A 1 186 ? 7.295 10.194 -16.900 1.00 94.62 186 ASP A C 1
ATOM 1440 O O . ASP A 1 186 ? 7.887 10.483 -15.854 1.00 94.62 186 ASP A O 1
ATOM 1444 N N . HIS A 1 187 ? 6.404 9.192 -16.938 1.00 96.75 187 HIS A N 1
ATOM 1445 C CA . HIS A 1 187 ? 6.119 8.341 -15.781 1.00 96.75 187 HIS A CA 1
ATOM 1446 C C . HIS A 1 187 ? 7.018 7.112 -15.767 1.00 96.75 187 HIS A C 1
ATOM 1448 O O . HIS A 1 187 ? 7.086 6.350 -16.730 1.00 96.75 187 HIS A O 1
ATOM 1454 N N . PHE A 1 188 ? 7.678 6.889 -14.639 1.00 96.94 188 PHE A N 1
ATOM 1455 C CA . PHE A 1 188 ? 8.452 5.689 -14.364 1.00 96.94 188 PHE A CA 1
ATOM 1456 C C . PHE A 1 188 ? 7.556 4.569 -13.822 1.00 96.94 188 PHE A C 1
ATOM 1458 O O . PHE A 1 188 ? 6.535 4.837 -13.185 1.00 96.94 188 PHE A O 1
ATOM 1465 N N . PRO A 1 189 ? 7.934 3.297 -14.022 1.00 95.38 189 PRO A N 1
ATOM 1466 C CA . PRO A 1 189 ? 7.266 2.195 -13.347 1.00 95.38 189 PRO A CA 1
ATOM 1467 C C . PRO A 1 189 ? 7.469 2.258 -11.827 1.00 95.38 189 PRO A C 1
ATOM 1469 O O . PRO A 1 189 ? 8.505 2.725 -11.343 1.00 95.38 189 PRO A O 1
ATOM 1472 N N . ASP A 1 190 ? 6.501 1.726 -11.079 1.00 95.44 190 ASP A N 1
ATOM 1473 C CA . ASP A 1 190 ? 6.665 1.474 -9.647 1.00 95.44 190 ASP A CA 1
ATOM 1474 C C . ASP A 1 190 ? 7.822 0.484 -9.431 1.00 95.44 190 ASP A C 1
ATOM 1476 O O . ASP A 1 190 ? 7.834 -0.599 -10.016 1.00 95.44 190 ASP A O 1
ATOM 1480 N N . LEU A 1 191 ? 8.774 0.839 -8.570 1.00 96.44 191 LEU A N 1
ATOM 1481 C CA . LEU A 1 191 ? 9.879 -0.039 -8.159 1.00 96.44 191 LEU A CA 1
ATOM 1482 C C . LEU A 1 191 ? 9.642 -0.632 -6.772 1.00 96.44 191 LEU A C 1
ATOM 1484 O O . LEU A 1 191 ? 10.189 -1.675 -6.415 1.00 96.44 191 LEU A O 1
ATOM 1488 N N . GLU A 1 192 ? 8.815 0.037 -5.976 1.00 97.06 192 GLU A N 1
ATOM 1489 C CA . GLU A 1 192 ? 8.477 -0.400 -4.638 1.00 97.06 192 GLU A CA 1
ATOM 1490 C C . GLU A 1 192 ? 7.064 0.016 -4.238 1.00 97.06 192 GLU A C 1
ATOM 1492 O O . GLU A 1 192 ? 6.482 0.961 -4.779 1.00 97.06 192 GLU A O 1
ATOM 1497 N N . GLN A 1 193 ? 6.510 -0.723 -3.283 1.00 97.94 193 GLN A N 1
ATOM 1498 C CA . GLN A 1 193 ? 5.325 -0.324 -2.550 1.00 97.94 193 GLN A CA 1
ATOM 1499 C C . GLN A 1 193 ? 5.463 -0.683 -1.075 1.00 97.94 193 GLN A C 1
ATOM 1501 O O . GLN A 1 193 ? 6.025 -1.721 -0.716 1.00 97.94 193 GLN A O 1
ATOM 1506 N N . VAL A 1 194 ? 4.833 0.111 -0.211 1.00 98.56 194 VAL A N 1
ATOM 1507 C CA . VAL A 1 194 ? 4.745 -0.170 1.224 1.00 98.56 194 VAL A CA 1
ATOM 1508 C C . VAL A 1 194 ? 3.299 -0.077 1.692 1.00 98.56 194 VAL A C 1
ATOM 1510 O O . VAL A 1 194 ? 2.598 0.898 1.428 1.00 98.56 194 VAL A O 1
ATOM 1513 N N . SER A 1 195 ? 2.846 -1.101 2.413 1.00 98.50 195 SER A N 1
ATOM 1514 C CA . SER A 1 195 ? 1.612 -1.063 3.213 1.00 98.50 195 SER A CA 1
ATOM 1515 C C . SER A 1 195 ? 1.961 -1.123 4.694 1.00 98.50 195 SER A C 1
ATOM 1517 O O . SER A 1 195 ? 2.996 -1.689 5.054 1.00 98.50 195 SER A O 1
ATOM 1519 N N . LEU A 1 196 ? 1.103 -0.576 5.554 1.00 98.69 196 LEU A N 1
ATOM 1520 C CA . LEU A 1 196 ? 1.366 -0.530 6.989 1.00 98.69 196 LEU A CA 1
ATOM 1521 C C . LEU A 1 196 ? 0.131 -0.812 7.840 1.00 98.69 196 LEU A C 1
ATOM 1523 O O . LEU A 1 196 ? -1.010 -0.631 7.407 1.00 98.69 196 LEU A O 1
ATOM 1527 N N . ILE A 1 197 ? 0.393 -1.228 9.074 1.00 98.75 197 ILE A N 1
ATOM 1528 C CA . ILE A 1 197 ? -0.571 -1.280 10.167 1.00 98.75 197 ILE A CA 1
ATOM 1529 C C . ILE A 1 197 ? -0.054 -0.363 11.269 1.00 98.75 197 ILE A C 1
ATOM 1531 O O . ILE A 1 197 ? 1.103 -0.473 11.685 1.00 98.75 197 ILE A O 1
ATOM 1535 N N . ALA A 1 198 ? -0.921 0.517 11.755 1.00 98.50 198 ALA A N 1
ATOM 1536 C CA . ALA A 1 198 ? -0.632 1.399 12.875 1.00 98.50 198 ALA A CA 1
ATOM 1537 C C . ALA A 1 198 ? -1.674 1.236 13.984 1.00 98.50 198 ALA A C 1
ATOM 1539 O O . ALA A 1 198 ? -2.811 0.844 13.726 1.00 98.50 198 ALA A O 1
ATOM 1540 N N . VAL A 1 199 ? -1.301 1.540 15.223 1.00 98.00 199 VAL A N 1
ATOM 1541 C CA . VAL A 1 199 ? -2.194 1.446 16.385 1.00 98.00 199 VAL A CA 1
ATOM 1542 C C . VAL A 1 199 ? -2.239 2.796 17.089 1.00 98.00 199 VAL A C 1
ATOM 1544 O O . VAL A 1 199 ? -1.206 3.375 17.433 1.00 98.00 199 VAL A O 1
ATOM 1547 N N . ARG A 1 200 ? -3.443 3.337 17.293 1.00 94.75 200 ARG A N 1
ATOM 1548 C CA . ARG A 1 200 ? -3.625 4.546 18.099 1.00 94.75 200 ARG A CA 1
ATOM 1549 C C . ARG A 1 200 ? -3.105 4.290 19.507 1.00 94.75 200 ARG A C 1
ATOM 1551 O O . ARG A 1 200 ? -3.384 3.257 20.110 1.00 94.75 200 ARG A O 1
ATOM 1558 N N . ARG A 1 201 ? -2.359 5.256 20.046 1.00 87.94 201 ARG A N 1
ATOM 1559 C CA . ARG A 1 201 ? -2.023 5.221 21.469 1.00 87.94 201 ARG A CA 1
ATOM 1560 C C . ARG A 1 201 ? -3.324 5.390 22.260 1.00 87.94 201 ARG A C 1
ATOM 1562 O O . ARG A 1 201 ? -4.179 6.168 21.823 1.00 87.94 201 ARG A O 1
ATOM 1569 N N . PRO A 1 202 ? -3.478 4.708 23.405 1.00 75.94 202 PRO A N 1
ATOM 1570 C CA . PRO A 1 202 ? -4.581 4.984 24.308 1.00 75.94 202 PRO A CA 1
ATOM 1571 C C . PRO A 1 202 ? -4.624 6.485 24.582 1.00 75.94 202 PRO A C 1
ATOM 1573 O O . PRO A 1 202 ? -3.578 7.094 24.828 1.00 75.94 202 PRO A O 1
ATOM 1576 N N . ARG A 1 203 ? -5.813 7.091 24.538 1.00 61.47 203 ARG A N 1
ATOM 1577 C CA . ARG A 1 203 ? -5.977 8.434 25.092 1.00 61.47 203 ARG A CA 1
ATOM 1578 C C . ARG A 1 203 ? -5.608 8.328 26.567 1.00 61.47 203 ARG A C 1
ATOM 1580 O O . ARG A 1 203 ? -6.320 7.696 27.339 1.00 61.47 203 ARG A O 1
ATOM 1587 N N . THR A 1 204 ? -4.463 8.879 26.952 1.00 57.22 204 THR A N 1
ATOM 1588 C CA . THR A 1 204 ? -4.235 9.196 28.354 1.00 57.22 204 THR A CA 1
ATOM 1589 C C . THR A 1 204 ? -5.212 10.315 28.654 1.00 57.22 204 THR A C 1
ATOM 1591 O O . THR A 1 204 ? -4.969 11.456 28.259 1.00 57.22 204 THR A O 1
ATOM 1594 N N . ASP A 1 205 ? -6.352 9.981 29.251 1.00 46.59 205 ASP A N 1
ATOM 1595 C CA . ASP A 1 205 ? -7.229 10.991 29.822 1.00 46.59 205 ASP A CA 1
ATOM 1596 C C . ASP A 1 205 ? -6.362 11.811 30.780 1.00 46.59 205 ASP A C 1
ATOM 1598 O O . ASP A 1 205 ? -5.856 11.294 31.781 1.00 46.59 205 ASP A O 1
ATOM 1602 N N . ALA A 1 206 ? -6.090 13.063 30.411 1.00 45.53 206 ALA A N 1
ATOM 1603 C CA . ALA A 1 206 ? -5.468 14.009 31.314 1.00 45.53 206 ALA A CA 1
ATOM 1604 C C . ALA A 1 206 ? -6.422 14.146 32.507 1.00 45.53 206 ALA A C 1
ATOM 1606 O O . ALA A 1 206 ? -7.542 14.632 32.348 1.00 45.53 206 ALA A O 1
ATOM 1607 N N . LYS A 1 207 ? -6.004 13.622 33.661 1.00 38.44 207 LYS A N 1
ATOM 1608 C CA . LYS A 1 207 ? -6.614 13.961 34.946 1.00 38.44 207 LYS A CA 1
ATOM 1609 C C . LYS A 1 207 ? -6.331 15.415 35.285 1.00 38.44 207 LYS A C 1
ATOM 1611 O O . LYS A 1 207 ? -5.190 15.855 35.017 1.00 38.44 207 LYS A O 1
#

Foldseek 3Di:
DLPDAQLQFAEKEKEFEPVDPPVNVLVVQLVRDDWLSHHAYDYFYDNADPPRDGMDMDTDGEPDCVQWDAFAFPLDDTDSHHGQWIGRNQKIWGHKFWLWDGDPLIARQDLDLLNRLVSQQVSVQSRQVSVVHAQAQWAEKEKEFLDCVCVVVNVVNVVVRYDPDDHHYHYDHGRHNDPSAADPSNHGDTGMIMITMGGHDPPPPDD

pLDDT: mean 93.84, std 8.44, range [38.44, 98.75]

Sequence (207 aa):
AAGLDFSNMVMVNPYLTAQIPMRVMNERYARRFEFGNTPARATIEVSSLPGGARIEYTGVAVRDLKQRQAVRPKNMPPSPTASPCVFAGDTLYCSAKSGFIPGPHGGVYAETTPHQLRQTMRNLLDNLEEAGMNFDQVVATNVYLDGLQDLPTFDQVYSEYFGPMLPARTTIQQIAATERKPDKEDHFPDLEQVSLIAVRRPRTDAK